Protein AF-A0A0L7QZR6-F1 (afdb_monomer_lite)

Sequence (301 aa):
MLQTALHWAAKHGDEDIVKLIAGTYKEYIKSVNETTGYTPLHIAMQFDHENIFNLLVQVYGANQEIRDYSGKKARQYLVSQEAAVSQDTFRKIKARKKHAEKEPGFLRIGSLNVRVKRTTEAFSQFLGVATSSASSNHEKIHKNWGSADNVQFYNIGKLGCSDPVKISTTFNVYIELCEAKKYWEVNYKYNESLDLLYLEVKRRKSSQLELFVPWPALSNISLDKIEKIQEALNVEKVSFVFKAEDSTSIIYRVSKGLVKPMTFSMLTHYLLLSDLVNIASMRHMLFHYCQLQINVVNILN

Organism: NCBI:txid597456

Structure (mmCIF, N/CA/C/O backbone):
data_AF-A0A0L7QZR6-F1
#
_entry.id   AF-A0A0L7QZR6-F1
#
loop_
_atom_site.group_PDB
_atom_site.id
_atom_site.type_symbol
_atom_site.label_atom_id
_atom_site.label_alt_id
_atom_site.label_comp_id
_atom_site.label_asym_id
_atom_site.label_entity_id
_atom_site.label_seq_id
_atom_site.pdbx_PDB_ins_code
_atom_site.Cartn_x
_atom_site.Cartn_y
_atom_site.Cartn_z
_atom_site.occupancy
_atom_site.B_iso_or_equiv
_atom_site.auth_seq_id
_atom_site.auth_comp_id
_atom_site.auth_asym_id
_atom_site.auth_atom_id
_atom_site.pdbx_PDB_model_num
ATOM 1 N N . MET A 1 1 ? 12.658 13.770 -11.566 1.00 46.66 1 MET A N 1
ATOM 2 C CA . MET A 1 1 ? 13.337 12.632 -12.221 1.00 46.66 1 MET A CA 1
ATOM 3 C C . MET A 1 1 ? 12.517 12.233 -13.436 1.00 46.66 1 MET A C 1
ATOM 5 O O . MET A 1 1 ? 11.516 11.549 -13.267 1.00 46.66 1 MET A O 1
ATOM 9 N N . LEU A 1 2 ? 12.876 12.685 -14.637 1.00 53.97 2 LEU A N 1
ATOM 10 C CA . LEU A 1 2 ? 12.203 12.246 -15.864 1.00 53.97 2 LEU A CA 1
ATOM 11 C C . LEU A 1 2 ? 12.755 10.874 -16.288 1.00 53.97 2 LEU A C 1
ATOM 13 O O . LEU A 1 2 ? 13.607 10.768 -17.163 1.00 53.97 2 LEU A O 1
ATOM 17 N N . GLN A 1 3 ? 12.305 9.807 -15.620 1.00 66.88 3 GLN A N 1
ATOM 18 C CA . GLN A 1 3 ? 12.485 8.441 -16.119 1.00 66.88 3 GLN A CA 1
ATOM 19 C C . GLN A 1 3 ? 11.331 8.115 -17.060 1.00 66.88 3 GLN A C 1
ATOM 21 O O . GLN A 1 3 ? 10.170 8.120 -16.656 1.00 66.88 3 GLN A O 1
ATOM 26 N N . THR A 1 4 ? 11.647 7.847 -18.324 1.00 82.50 4 THR A N 1
ATOM 27 C CA . THR A 1 4 ? 10.638 7.460 -19.315 1.00 82.50 4 THR A CA 1
ATOM 28 C C . THR A 1 4 ? 10.192 6.015 -19.087 1.00 82.50 4 THR A C 1
ATOM 30 O O . THR A 1 4 ? 10.932 5.214 -18.512 1.00 82.50 4 THR A O 1
ATOM 33 N N . ALA A 1 5 ? 8.995 5.655 -19.558 1.00 87.06 5 ALA A N 1
ATOM 34 C CA . ALA A 1 5 ? 8.452 4.299 -19.417 1.00 87.06 5 ALA A CA 1
ATOM 35 C C . ALA A 1 5 ? 9.408 3.213 -19.959 1.00 87.06 5 ALA A C 1
ATOM 37 O O . ALA A 1 5 ? 9.522 2.135 -19.379 1.00 87.06 5 ALA A O 1
ATOM 38 N N . LEU A 1 6 ? 10.183 3.534 -21.004 1.00 89.62 6 LEU A N 1
ATOM 39 C CA . LEU A 1 6 ? 11.185 2.632 -21.575 1.00 89.62 6 LEU A CA 1
ATOM 40 C C . LEU A 1 6 ? 12.344 2.319 -20.609 1.00 89.62 6 LEU A C 1
ATOM 42 O O . LEU A 1 6 ? 12.880 1.215 -20.648 1.00 89.62 6 LEU A O 1
ATOM 46 N N . HIS A 1 7 ? 12.716 3.244 -19.714 1.00 90.06 7 HIS A N 1
ATOM 47 C CA . HIS A 1 7 ? 13.729 2.972 -18.684 1.00 90.06 7 HIS A CA 1
ATOM 48 C C . HIS A 1 7 ? 13.230 1.948 -17.662 1.00 90.06 7 HIS A C 1
ATOM 50 O O . HIS A 1 7 ? 13.994 1.082 -17.246 1.00 90.06 7 HIS A O 1
ATOM 56 N N . TRP A 1 8 ? 11.955 2.023 -17.272 1.00 90.12 8 TRP A N 1
ATOM 57 C CA . TRP A 1 8 ? 11.352 1.053 -16.357 1.00 90.12 8 TRP A CA 1
ATOM 58 C C . TRP A 1 8 ? 11.232 -0.325 -17.000 1.00 90.12 8 TRP A C 1
ATOM 60 O O . TRP A 1 8 ? 11.653 -1.309 -16.400 1.00 90.12 8 TRP A O 1
ATOM 70 N N . ALA A 1 9 ? 10.763 -0.393 -18.246 1.00 91.50 9 ALA A N 1
ATOM 71 C CA . ALA A 1 9 ? 10.701 -1.651 -18.985 1.00 91.50 9 ALA A CA 1
ATOM 72 C C . ALA A 1 9 ? 12.096 -2.297 -19.122 1.00 91.50 9 ALA A C 1
ATOM 74 O O . ALA A 1 9 ? 12.270 -3.477 -18.822 1.00 91.50 9 ALA A O 1
ATOM 75 N N . ALA A 1 10 ? 13.121 -1.499 -19.451 1.00 91.50 10 ALA A N 1
ATOM 76 C CA . ALA A 1 10 ? 14.506 -1.965 -19.531 1.00 91.50 10 ALA A CA 1
ATOM 77 C C . ALA A 1 10 ? 15.098 -2.390 -18.177 1.00 91.50 10 ALA A C 1
ATOM 79 O O . ALA A 1 10 ? 15.970 -3.250 -18.151 1.00 91.50 10 ALA A O 1
ATOM 80 N N . LYS A 1 11 ? 14.637 -1.811 -17.062 1.00 91.25 11 LYS A N 1
ATOM 81 C CA . LYS A 1 11 ? 15.041 -2.195 -15.699 1.00 91.25 11 LYS A CA 1
ATOM 82 C C . LYS A 1 11 ? 14.478 -3.549 -15.279 1.00 91.25 11 LYS A C 1
ATOM 84 O O . LYS A 1 11 ? 15.129 -4.252 -14.519 1.00 91.25 11 LYS A O 1
ATOM 89 N N . HIS A 1 12 ? 13.263 -3.865 -15.717 1.00 90.69 12 HIS A N 1
ATOM 90 C CA . HIS A 1 12 ? 12.577 -5.110 -15.373 1.00 90.69 12 HIS A CA 1
ATOM 91 C C . HIS A 1 12 ? 12.814 -6.236 -16.387 1.00 90.69 12 HIS A C 1
ATOM 93 O O . HIS A 1 12 ? 12.401 -7.364 -16.137 1.00 90.69 12 HIS A O 1
ATOM 99 N N . GLY A 1 13 ? 13.465 -5.943 -17.518 1.00 90.56 13 GLY A N 1
ATOM 100 C CA . GLY A 1 13 ? 13.773 -6.942 -18.539 1.00 90.56 13 GLY A CA 1
ATOM 101 C C . GLY A 1 13 ? 12.554 -7.392 -19.350 1.00 90.56 13 GLY A C 1
ATOM 102 O O . GLY A 1 13 ? 12.617 -8.435 -19.997 1.00 90.56 13 GLY A O 1
ATOM 103 N N . ASP A 1 14 ? 11.456 -6.630 -19.313 1.00 92.38 14 ASP A N 1
ATOM 104 C CA . ASP A 1 14 ? 10.197 -6.981 -19.974 1.00 92.38 14 ASP A CA 1
ATOM 105 C C . ASP A 1 14 ? 10.264 -6.665 -21.474 1.00 92.38 14 ASP A C 1
ATOM 107 O O . ASP A 1 14 ? 10.149 -5.516 -21.913 1.00 92.38 14 ASP A O 1
ATOM 111 N N . GLU A 1 15 ? 10.494 -7.707 -22.266 1.00 92.69 15 GLU A N 1
ATOM 112 C CA . GLU A 1 15 ? 10.702 -7.603 -23.705 1.00 92.69 15 GLU A CA 1
ATOM 113 C C . GLU A 1 15 ? 9.451 -7.136 -24.455 1.00 92.69 15 GLU A C 1
ATOM 115 O O . GLU A 1 15 ? 9.565 -6.376 -25.421 1.00 92.69 15 GLU A O 1
ATOM 120 N N . ASP A 1 16 ? 8.263 -7.539 -24.009 1.00 92.31 16 ASP A N 1
ATOM 121 C CA . ASP A 1 16 ? 7.006 -7.240 -24.695 1.00 92.31 16 ASP A CA 1
ATOM 122 C C . ASP A 1 16 ? 6.646 -5.762 -24.543 1.00 92.31 16 ASP A C 1
ATOM 124 O O . ASP A 1 16 ? 6.301 -5.089 -25.522 1.00 92.31 16 ASP A O 1
ATOM 128 N N . ILE A 1 17 ? 6.836 -5.213 -23.340 1.00 91.56 17 ILE A N 1
ATOM 129 C CA . ILE A 1 17 ? 6.653 -3.781 -23.086 1.00 91.56 17 ILE A CA 1
ATOM 130 C C . ILE A 1 17 ? 7.709 -2.959 -23.836 1.00 91.56 17 ILE A C 1
ATOM 132 O O . ILE A 1 17 ? 7.385 -1.919 -24.418 1.00 91.56 17 ILE A O 1
ATOM 136 N N . VAL A 1 18 ? 8.966 -3.418 -23.879 1.00 92.12 18 VAL A N 1
ATOM 137 C CA . VAL A 1 18 ? 10.018 -2.743 -24.658 1.00 92.12 18 VAL A CA 1
ATOM 138 C C . VAL A 1 18 ? 9.663 -2.719 -26.144 1.00 92.12 18 VAL A C 1
ATOM 140 O O . VAL A 1 18 ? 9.780 -1.661 -26.765 1.00 92.12 18 VAL A O 1
ATOM 143 N N . LYS A 1 19 ? 9.187 -3.835 -26.712 1.00 92.25 19 LYS A N 1
ATOM 144 C CA . LYS A 1 19 ? 8.765 -3.899 -28.120 1.00 92.25 19 LYS A CA 1
ATOM 145 C C . LYS A 1 19 ? 7.617 -2.948 -28.417 1.00 92.25 19 LYS A C 1
ATOM 147 O O . LYS A 1 19 ? 7.654 -2.244 -29.429 1.00 92.25 19 LYS A O 1
ATOM 152 N N . LEU A 1 20 ? 6.623 -2.914 -27.530 1.00 91.56 20 LEU A N 1
ATOM 153 C CA . LEU A 1 20 ? 5.468 -2.036 -27.658 1.00 91.56 20 LEU A CA 1
ATOM 154 C C . LEU A 1 20 ? 5.911 -0.568 -27.677 1.00 91.56 20 LEU A C 1
ATOM 156 O O . LEU A 1 20 ? 5.645 0.137 -28.645 1.00 91.56 20 LEU A O 1
ATOM 160 N N . ILE A 1 21 ? 6.659 -0.131 -26.660 1.00 89.50 21 ILE A N 1
ATOM 161 C CA . ILE A 1 21 ? 7.058 1.274 -26.495 1.00 89.50 21 ILE A CA 1
ATOM 162 C C . ILE A 1 21 ? 8.063 1.710 -27.567 1.00 89.50 21 ILE A C 1
ATOM 164 O O . ILE A 1 21 ? 7.919 2.789 -28.143 1.00 89.50 21 ILE A O 1
ATOM 168 N N . ALA A 1 22 ? 9.083 0.897 -27.855 1.00 86.88 22 ALA A N 1
ATOM 169 C CA . ALA A 1 22 ? 10.091 1.228 -28.863 1.00 86.88 22 ALA A CA 1
ATOM 170 C C . ALA A 1 22 ? 9.522 1.172 -30.293 1.00 86.88 22 ALA A C 1
ATOM 172 O O . ALA A 1 22 ? 9.999 1.889 -31.177 1.00 86.88 22 ALA A O 1
ATOM 173 N N . GLY A 1 23 ? 8.485 0.355 -30.515 1.00 84.00 23 GLY A N 1
ATOM 174 C CA . GLY A 1 23 ? 7.742 0.280 -31.770 1.00 84.00 23 GLY A CA 1
ATOM 175 C C . GLY A 1 23 ? 6.840 1.489 -32.011 1.00 84.00 23 GLY A C 1
ATOM 176 O O . GLY A 1 23 ? 6.841 2.029 -33.118 1.00 84.00 23 GLY A O 1
ATOM 177 N N . THR A 1 24 ? 6.106 1.939 -30.990 1.00 86.31 24 THR A N 1
ATOM 178 C CA . THR A 1 24 ? 5.172 3.069 -31.115 1.00 86.31 24 THR A CA 1
ATOM 179 C C . THR A 1 24 ? 5.866 4.423 -31.020 1.00 86.31 24 THR A C 1
ATOM 181 O O . THR A 1 24 ? 5.490 5.351 -31.733 1.00 86.31 24 THR A O 1
ATOM 184 N N . TYR A 1 25 ? 6.900 4.550 -30.184 1.00 82.94 25 TYR A N 1
ATOM 185 C CA . TYR A 1 25 ? 7.542 5.830 -29.905 1.00 82.94 25 TYR A CA 1
ATOM 186 C C . TYR A 1 25 ? 9.075 5.750 -29.965 1.00 82.94 25 TYR A C 1
ATOM 188 O O . TYR A 1 25 ? 9.782 5.669 -28.956 1.00 82.94 25 TYR A O 1
ATOM 196 N N . LYS A 1 26 ? 9.614 5.856 -31.183 1.00 79.75 26 LYS A N 1
ATOM 197 C CA . LYS A 1 26 ? 11.060 5.753 -31.454 1.00 79.75 26 LYS A CA 1
ATOM 198 C C . LYS A 1 26 ? 11.916 6.827 -30.767 1.00 79.75 26 LYS A C 1
ATOM 200 O O . LYS A 1 26 ? 13.104 6.616 -30.537 1.00 79.75 26 LYS A O 1
ATOM 205 N N . GLU A 1 27 ? 11.339 7.971 -30.415 1.00 79.12 27 GLU A N 1
ATOM 206 C CA . GLU A 1 27 ? 12.064 9.058 -29.742 1.00 79.12 27 GLU A CA 1
ATOM 207 C C . GLU A 1 27 ? 12.556 8.659 -28.343 1.00 79.12 27 GLU A C 1
ATOM 209 O O . GLU A 1 27 ? 13.649 9.054 -27.930 1.00 79.12 27 GLU A O 1
ATOM 214 N N . TYR A 1 28 ? 11.827 7.782 -27.645 1.00 81.38 28 TYR A N 1
ATOM 215 C CA . TYR A 1 28 ? 12.193 7.347 -26.295 1.00 81.38 28 TYR A CA 1
ATOM 216 C C . TYR A 1 28 ? 13.437 6.459 -26.260 1.00 81.38 28 TYR A C 1
ATOM 218 O O . TYR A 1 28 ? 14.082 6.367 -25.217 1.00 81.38 28 TYR A O 1
ATOM 226 N N . ILE A 1 29 ? 13.840 5.866 -27.386 1.00 80.94 29 ILE A N 1
ATOM 227 C CA . ILE A 1 29 ? 15.066 5.058 -27.483 1.00 80.94 29 ILE A CA 1
ATOM 228 C C . ILE A 1 29 ? 16.307 5.907 -27.167 1.00 80.94 29 ILE A C 1
ATOM 230 O O . ILE A 1 29 ? 17.264 5.422 -26.563 1.00 80.94 29 ILE A O 1
ATOM 234 N N . LYS A 1 30 ? 16.280 7.191 -27.547 1.00 79.62 30 LYS A N 1
ATOM 235 C CA . LYS A 1 30 ? 17.360 8.156 -27.297 1.00 79.62 30 LYS A CA 1
ATOM 236 C C . LYS A 1 30 ? 17.186 8.915 -25.982 1.00 79.62 30 LYS A C 1
ATOM 238 O O . LYS A 1 30 ? 17.996 9.790 -25.693 1.00 79.62 30 LYS A O 1
ATOM 243 N N . SER A 1 31 ? 16.135 8.623 -25.212 1.00 82.94 31 SER A N 1
ATOM 244 C CA . SER A 1 31 ? 15.876 9.342 -23.967 1.00 82.94 31 SER A CA 1
ATOM 245 C C . SER A 1 31 ? 17.000 9.106 -22.961 1.00 82.94 31 SER A C 1
ATOM 247 O O . SER A 1 31 ? 17.536 8.003 -22.848 1.00 82.94 31 SER A O 1
ATOM 249 N N . VAL A 1 32 ? 17.367 10.170 -22.254 1.00 83.12 32 VAL A N 1
ATOM 250 C CA . VAL A 1 32 ? 18.428 10.169 -21.250 1.00 83.12 32 VAL A CA 1
ATOM 251 C C . VAL A 1 32 ? 17.825 10.629 -19.934 1.00 83.12 32 VAL A C 1
ATOM 253 O O . VAL A 1 32 ? 17.074 11.602 -19.897 1.00 83.12 32 VAL A O 1
ATOM 256 N N . ASN A 1 33 ? 18.159 9.945 -18.846 1.00 82.69 33 ASN A N 1
ATOM 257 C CA . ASN A 1 33 ? 17.804 10.397 -17.513 1.00 82.69 33 ASN A CA 1
ATOM 258 C C . ASN A 1 33 ? 18.633 11.635 -17.141 1.00 82.69 33 ASN A C 1
ATOM 260 O O . ASN A 1 33 ? 19.858 11.565 -17.062 1.00 82.69 33 ASN A O 1
ATOM 264 N N . GLU A 1 34 ? 17.960 12.743 -16.837 1.00 78.31 34 GLU A N 1
ATOM 265 C CA . GLU A 1 34 ? 18.587 14.018 -16.468 1.00 78.31 34 GLU A CA 1
ATOM 266 C C . GLU A 1 34 ? 19.521 13.916 -15.258 1.00 78.31 34 GLU A C 1
ATOM 268 O O . GLU A 1 34 ? 20.474 14.682 -15.160 1.00 78.31 34 GLU A O 1
ATOM 273 N N . THR A 1 35 ? 19.267 12.980 -14.338 1.00 81.00 35 THR A N 1
ATOM 274 C CA . THR A 1 35 ? 20.013 12.862 -13.076 1.00 81.00 35 THR A CA 1
ATOM 275 C C . THR A 1 35 ? 21.308 12.058 -13.217 1.00 81.00 35 THR A C 1
ATOM 277 O O . THR A 1 35 ? 22.276 12.339 -12.517 1.00 81.00 35 THR A O 1
ATOM 280 N N . THR A 1 36 ? 21.353 11.060 -14.104 1.00 81.19 36 THR A N 1
ATOM 281 C CA . THR A 1 36 ? 22.497 10.129 -14.212 1.00 81.19 36 THR A CA 1
ATOM 282 C C . THR A 1 36 ? 23.120 10.058 -15.603 1.00 81.19 36 THR A C 1
ATOM 284 O O . THR A 1 36 ? 24.189 9.472 -15.768 1.00 81.19 36 THR A O 1
ATOM 287 N N . GLY A 1 37 ? 22.471 10.621 -16.621 1.00 86.94 37 GLY A N 1
ATOM 288 C CA . GLY A 1 37 ? 22.895 10.468 -18.009 1.00 86.94 37 GLY A CA 1
ATOM 289 C C . GLY A 1 37 ? 22.618 9.070 -18.571 1.00 86.94 37 GLY A C 1
ATOM 290 O O . GLY A 1 37 ? 23.162 8.708 -19.610 1.00 86.94 37 GLY A O 1
ATOM 291 N N . TYR A 1 38 ? 21.814 8.246 -17.890 1.00 90.06 38 TYR A N 1
ATOM 292 C CA . TYR A 1 38 ? 21.549 6.877 -18.333 1.00 90.06 38 TYR A CA 1
ATOM 293 C C . TYR A 1 38 ? 20.541 6.852 -19.470 1.00 90.06 38 TYR A C 1
ATOM 295 O O . TYR A 1 38 ? 19.502 7.496 -19.393 1.00 90.06 38 TYR A O 1
ATOM 303 N N . THR A 1 39 ? 20.854 6.064 -20.493 1.00 90.88 39 THR A N 1
ATOM 304 C CA . THR A 1 39 ? 19.904 5.658 -21.535 1.00 90.88 39 THR A CA 1
ATOM 305 C C . THR A 1 39 ? 19.246 4.328 -21.155 1.00 90.88 39 THR A C 1
ATOM 307 O O . THR A 1 39 ? 19.778 3.610 -20.299 1.00 90.88 39 THR A O 1
ATOM 310 N N . PRO A 1 40 ? 18.161 3.912 -21.835 1.00 91.19 40 PRO A N 1
ATOM 311 C CA . PRO A 1 40 ? 17.572 2.588 -21.639 1.00 91.19 40 PRO A CA 1
ATOM 312 C C . PRO A 1 40 ? 18.586 1.441 -21.789 1.00 91.19 40 PRO A C 1
ATOM 314 O O . PRO A 1 40 ? 18.510 0.458 -21.059 1.00 91.19 40 PRO A O 1
ATOM 317 N N . LEU A 1 41 ? 19.598 1.599 -22.656 1.00 93.44 41 LEU A N 1
ATOM 318 C CA . LEU A 1 41 ? 20.695 0.633 -22.803 1.00 93.44 41 LEU A CA 1
ATOM 319 C C . LEU A 1 41 ? 21.561 0.516 -21.540 1.00 93.44 41 LEU A C 1
ATOM 321 O O . LEU A 1 41 ? 21.982 -0.584 -21.192 1.00 93.44 41 LEU A O 1
ATOM 325 N N . HIS A 1 42 ? 21.839 1.633 -20.858 1.00 91.44 42 HIS A N 1
ATOM 326 C CA . HIS A 1 42 ? 22.611 1.622 -19.611 1.00 91.44 42 HIS A CA 1
ATOM 327 C C . HIS A 1 42 ? 21.850 0.895 -18.506 1.00 91.44 42 HIS A C 1
ATOM 329 O O . HIS A 1 42 ? 22.443 0.100 -17.784 1.00 91.44 42 HIS A O 1
ATOM 335 N N . ILE A 1 43 ? 20.540 1.135 -18.412 1.00 91.25 43 ILE A N 1
ATOM 336 C CA . ILE A 1 43 ? 19.680 0.447 -17.451 1.00 91.25 43 ILE A CA 1
ATOM 337 C C . ILE A 1 43 ? 19.640 -1.053 -17.748 1.00 91.25 43 ILE A C 1
ATOM 339 O O . ILE A 1 43 ? 19.925 -1.839 -16.853 1.00 91.25 43 ILE A O 1
ATOM 343 N N . ALA A 1 44 ? 19.388 -1.457 -18.996 1.00 91.88 44 ALA A N 1
ATOM 344 C CA . ALA A 1 44 ? 19.366 -2.872 -19.368 1.00 91.88 44 ALA A CA 1
ATOM 345 C C . ALA A 1 44 ? 20.663 -3.596 -18.961 1.00 91.88 44 ALA A C 1
ATOM 347 O O . ALA A 1 44 ? 20.618 -4.660 -18.360 1.00 91.88 44 ALA A O 1
ATOM 348 N N . MET A 1 45 ? 21.827 -2.986 -19.205 1.00 91.38 45 MET A N 1
ATOM 349 C CA . MET A 1 45 ? 23.123 -3.563 -18.820 1.00 91.38 45 MET A CA 1
ATOM 350 C C . MET A 1 45 ? 23.406 -3.516 -17.316 1.00 91.38 45 MET A C 1
ATOM 352 O O . MET A 1 45 ? 24.129 -4.367 -16.809 1.00 91.38 45 MET A O 1
ATOM 356 N N . GLN A 1 46 ? 22.860 -2.540 -16.588 1.00 88.56 46 GLN A N 1
ATOM 357 C CA . GLN A 1 46 ? 22.983 -2.471 -15.129 1.00 88.56 46 GLN A CA 1
ATOM 358 C C . GLN A 1 46 ? 22.231 -3.616 -14.431 1.00 88.56 46 GLN A C 1
ATOM 360 O O . GLN A 1 46 ? 22.652 -4.054 -13.361 1.00 88.56 46 GLN A O 1
ATOM 365 N N . PHE A 1 47 ? 21.136 -4.082 -15.033 1.00 88.38 47 PHE A N 1
ATOM 366 C CA . PHE A 1 47 ? 20.285 -5.157 -14.518 1.00 88.38 47 PHE A CA 1
ATOM 367 C C . PHE A 1 47 ? 20.498 -6.504 -15.236 1.00 88.38 47 PHE A C 1
ATOM 369 O O . PHE A 1 47 ? 19.698 -7.413 -15.054 1.00 88.38 47 PHE A O 1
ATOM 376 N N . ASP A 1 48 ? 21.583 -6.651 -16.006 1.00 89.81 48 ASP A N 1
ATOM 377 C CA . ASP A 1 48 ? 21.939 -7.892 -16.719 1.00 89.81 48 ASP A CA 1
ATOM 378 C C . ASP A 1 48 ? 20.866 -8.382 -17.718 1.00 89.81 48 ASP A C 1
ATOM 380 O O . ASP A 1 48 ? 20.591 -9.567 -17.896 1.00 89.81 48 ASP A O 1
ATOM 384 N N . HIS A 1 49 ? 20.220 -7.440 -18.402 1.00 92.50 49 HIS A N 1
ATOM 385 C CA . HIS A 1 49 ? 19.211 -7.702 -19.427 1.00 92.50 49 HIS A CA 1
ATOM 386 C C . HIS A 1 49 ? 19.810 -7.550 -20.831 1.00 92.50 49 HIS A C 1
ATOM 388 O O . HIS A 1 49 ? 19.508 -6.616 -21.583 1.00 92.50 49 HIS A O 1
ATOM 394 N N . GLU A 1 50 ? 20.703 -8.479 -21.190 1.00 90.62 50 GLU A N 1
ATOM 395 C CA . GLU A 1 50 ? 21.385 -8.486 -22.492 1.00 90.62 50 GLU A CA 1
ATOM 396 C C . GLU A 1 50 ? 20.430 -8.683 -23.675 1.00 90.62 50 GLU A C 1
ATOM 398 O O . GLU A 1 50 ? 20.616 -8.087 -24.740 1.00 90.62 50 GLU A O 1
ATOM 403 N N . ASN A 1 51 ? 19.347 -9.431 -23.468 1.00 91.94 51 ASN A N 1
ATOM 404 C CA . ASN A 1 51 ? 18.251 -9.571 -24.425 1.00 91.94 51 ASN A CA 1
ATOM 405 C C . ASN A 1 51 ? 17.650 -8.208 -24.817 1.00 91.94 51 ASN A C 1
ATOM 407 O O . ASN A 1 51 ? 17.535 -7.908 -26.006 1.00 91.94 51 ASN A O 1
ATOM 411 N N . ILE A 1 52 ? 17.352 -7.345 -23.841 1.00 93.81 52 ILE A N 1
ATOM 412 C CA . ILE A 1 52 ? 16.791 -6.008 -24.081 1.00 93.81 52 ILE A CA 1
ATOM 413 C C . ILE A 1 52 ? 17.802 -5.089 -24.766 1.00 93.81 52 ILE A C 1
ATOM 415 O O . ILE A 1 52 ? 17.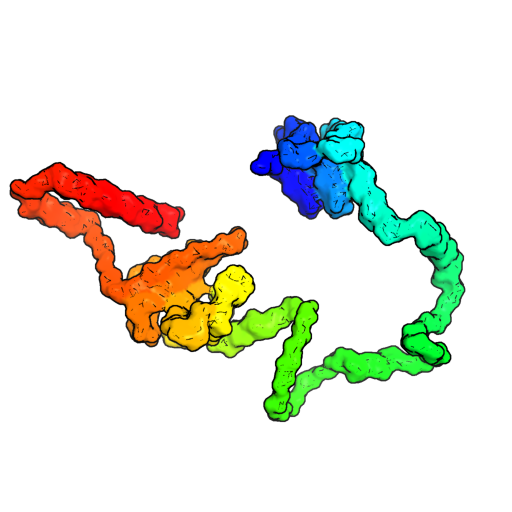445 -4.333 -25.672 1.00 93.81 52 ILE A O 1
ATOM 419 N N . PHE A 1 53 ? 19.075 -5.165 -24.376 1.00 93.19 53 PHE A N 1
ATOM 420 C CA . PHE A 1 53 ? 20.139 -4.413 -25.038 1.00 93.19 53 PHE A CA 1
ATOM 421 C C . PHE A 1 53 ? 20.243 -4.783 -26.522 1.00 93.19 53 PHE A C 1
ATOM 423 O O . PHE A 1 53 ? 20.249 -3.901 -27.383 1.00 93.19 53 PHE A O 1
ATOM 430 N N . ASN A 1 54 ? 20.281 -6.082 -26.826 1.00 92.69 54 ASN A N 1
ATOM 431 C CA . ASN A 1 54 ? 20.360 -6.573 -28.198 1.00 92.69 54 ASN A CA 1
ATOM 432 C C . ASN A 1 54 ? 19.117 -6.187 -28.999 1.00 92.69 54 ASN A C 1
ATOM 434 O O . ASN A 1 54 ? 19.258 -5.709 -30.121 1.00 92.69 54 ASN A O 1
ATOM 438 N N . LEU A 1 55 ? 17.923 -6.297 -28.412 1.00 93.06 55 LEU A N 1
ATOM 439 C CA . LEU A 1 55 ? 16.678 -5.860 -29.038 1.00 93.06 55 LEU A CA 1
ATOM 440 C C . LEU A 1 55 ? 16.729 -4.370 -29.416 1.00 93.06 55 LEU A C 1
ATOM 442 O O . LEU A 1 55 ? 16.481 -4.004 -30.565 1.00 93.06 55 LEU A O 1
ATOM 446 N N . LEU A 1 56 ? 17.095 -3.500 -28.472 1.00 91.31 56 LEU A N 1
ATOM 447 C CA . LEU A 1 56 ? 17.151 -2.056 -28.698 1.00 91.31 56 LEU A CA 1
ATOM 448 C C . LEU A 1 56 ? 18.204 -1.664 -29.746 1.00 91.31 56 LEU A C 1
ATOM 450 O O . LEU A 1 56 ? 17.942 -0.787 -30.567 1.00 91.31 56 LEU A O 1
ATOM 454 N N . VAL A 1 57 ? 19.374 -2.308 -29.758 1.00 92.81 57 VAL A N 1
ATOM 455 C CA . VAL A 1 57 ? 20.444 -2.010 -30.727 1.00 92.81 57 VAL A CA 1
ATOM 456 C C . VAL A 1 57 ? 20.136 -2.591 -32.108 1.00 92.81 57 VAL A C 1
ATOM 458 O O . VAL A 1 57 ? 20.217 -1.870 -33.100 1.00 92.81 57 VAL A O 1
ATOM 461 N N . GLN A 1 58 ? 19.783 -3.875 -32.189 1.00 91.69 58 GLN A N 1
ATOM 462 C CA . GLN A 1 58 ? 19.652 -4.596 -33.460 1.00 91.69 58 GLN A CA 1
ATOM 463 C C . GLN A 1 58 ? 18.334 -4.299 -34.178 1.00 91.69 58 GLN A C 1
ATOM 465 O O . GLN A 1 58 ? 18.334 -4.141 -35.395 1.00 91.69 58 GLN A O 1
ATOM 470 N N . VAL A 1 59 ? 17.218 -4.215 -33.446 1.00 90.75 59 VAL A N 1
ATOM 471 C CA . VAL A 1 59 ? 15.884 -4.022 -34.044 1.00 90.75 59 VAL A CA 1
ATOM 472 C C . VAL A 1 59 ? 15.537 -2.542 -34.147 1.00 90.75 59 VAL A C 1
ATOM 474 O O . VAL A 1 59 ? 15.024 -2.089 -35.169 1.00 90.75 59 VAL A O 1
ATOM 477 N N . TYR A 1 60 ? 15.836 -1.774 -33.100 1.00 88.31 60 TYR A N 1
ATOM 478 C CA . TYR A 1 60 ? 15.407 -0.379 -32.994 1.00 88.31 60 TYR A CA 1
ATOM 479 C C . TYR A 1 60 ? 16.517 0.650 -33.266 1.00 88.31 60 TYR A C 1
ATOM 481 O O . TYR A 1 60 ? 16.243 1.851 -33.285 1.00 88.31 60 TYR A O 1
ATOM 489 N N . GLY A 1 61 ? 17.754 0.210 -33.521 1.00 86.50 61 GLY A N 1
ATOM 490 C CA . GLY A 1 61 ? 18.863 1.086 -33.913 1.00 86.50 61 GLY A CA 1
ATOM 491 C C . GLY A 1 61 ? 19.358 2.017 -32.801 1.00 86.50 61 GLY A C 1
ATOM 492 O O . GLY A 1 61 ? 19.819 3.126 -33.080 1.00 86.50 61 GLY A O 1
ATOM 493 N N . ALA A 1 62 ? 19.237 1.610 -31.535 1.00 89.25 62 ALA A N 1
ATOM 494 C CA . ALA A 1 62 ? 19.727 2.387 -30.402 1.00 89.25 62 ALA A CA 1
ATOM 495 C C . ALA A 1 62 ? 21.256 2.570 -30.464 1.00 89.25 62 ALA A C 1
ATOM 497 O O . ALA A 1 62 ? 22.005 1.622 -30.703 1.00 89.25 62 ALA A O 1
ATOM 498 N N . ASN A 1 63 ? 21.738 3.790 -30.206 1.00 88.44 63 ASN A N 1
ATOM 499 C CA . ASN A 1 63 ? 23.170 4.079 -30.248 1.00 88.44 63 ASN A CA 1
ATOM 500 C C . ASN A 1 63 ? 23.869 3.592 -28.966 1.00 88.44 63 ASN A C 1
ATOM 502 O O . ASN A 1 63 ? 23.739 4.196 -27.901 1.00 88.44 63 ASN A O 1
ATOM 506 N N . GLN A 1 64 ? 24.649 2.520 -29.092 1.00 89.81 64 GLN A N 1
ATOM 507 C CA . GLN A 1 64 ? 25.422 1.924 -27.997 1.00 89.81 64 GLN A CA 1
ATOM 508 C C . GLN A 1 64 ? 26.677 2.717 -27.590 1.00 89.81 64 GLN A C 1
ATOM 510 O O . GLN A 1 64 ? 27.294 2.409 -26.570 1.00 89.81 64 GLN A O 1
ATOM 515 N N . GLU A 1 65 ? 27.073 3.724 -28.372 1.00 88.50 65 GLU A N 1
ATOM 516 C CA . GLU A 1 65 ? 28.283 4.518 -28.128 1.00 88.50 65 GLU A CA 1
ATOM 517 C C . GLU A 1 65 ? 28.047 5.697 -27.171 1.00 88.50 65 GLU A C 1
ATOM 519 O O . GLU A 1 65 ? 29.003 6.370 -26.776 1.00 88.50 65 GLU A O 1
ATOM 524 N N . ILE A 1 66 ? 26.787 5.940 -26.783 1.00 87.94 66 ILE A N 1
ATOM 525 C CA . ILE A 1 66 ? 26.414 6.993 -25.834 1.00 87.94 66 ILE A CA 1
ATOM 526 C C . ILE A 1 66 ? 27.020 6.679 -24.466 1.00 87.94 66 ILE A C 1
ATOM 528 O O . ILE A 1 66 ? 26.981 5.540 -23.996 1.00 87.94 66 ILE A O 1
ATOM 532 N N . ARG A 1 67 ? 27.570 7.716 -23.834 1.00 89.75 67 ARG A N 1
ATOM 533 C CA . ARG A 1 67 ? 28.161 7.651 -22.500 1.00 89.75 67 ARG A CA 1
ATOM 534 C C . ARG A 1 67 ? 27.259 8.333 -21.486 1.00 89.75 67 ARG A C 1
ATOM 536 O O . ARG A 1 67 ? 26.623 9.337 -21.801 1.00 89.75 67 ARG A O 1
ATOM 543 N N . ASP A 1 68 ? 27.252 7.793 -20.278 1.00 89.12 68 ASP A N 1
ATOM 544 C CA . ASP A 1 68 ? 26.649 8.439 -19.118 1.00 89.12 68 ASP A CA 1
ATOM 545 C C . ASP A 1 68 ? 27.499 9.617 -18.598 1.00 89.12 68 ASP A C 1
ATOM 547 O O . ASP A 1 68 ? 28.581 9.917 -19.113 1.00 89.12 68 ASP A O 1
ATOM 551 N N . TYR A 1 69 ? 27.044 10.270 -17.524 1.00 88.94 69 TYR A N 1
ATOM 552 C CA . TYR A 1 69 ? 27.804 11.351 -16.880 1.00 88.94 69 TYR A CA 1
ATOM 553 C C . TYR A 1 69 ? 29.097 10.880 -16.200 1.00 88.94 69 TYR A C 1
ATOM 555 O O . TYR A 1 69 ? 29.971 11.691 -15.911 1.00 88.94 69 TYR A O 1
ATOM 563 N N . SER A 1 70 ? 29.245 9.575 -15.965 1.00 85.19 70 SER A N 1
ATOM 564 C CA . SER A 1 70 ? 30.492 8.971 -15.483 1.00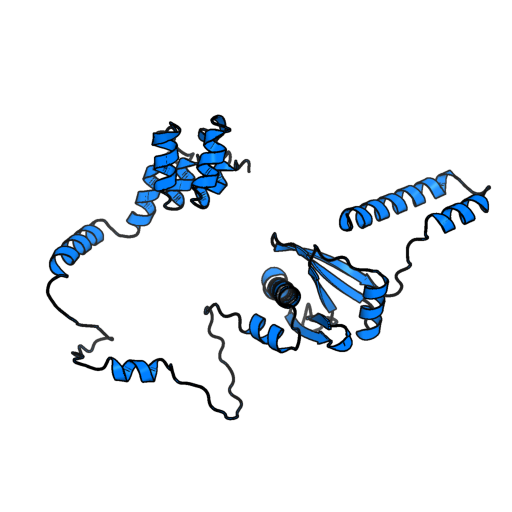 85.19 70 SER A CA 1
ATOM 565 C C . SER A 1 70 ? 31.460 8.631 -16.627 1.00 85.19 70 SER A C 1
ATOM 567 O O . SER A 1 70 ? 32.520 8.055 -16.385 1.00 85.19 70 SER A O 1
ATOM 569 N N . GLY A 1 71 ? 31.104 8.944 -17.878 1.00 87.50 71 GLY A N 1
ATOM 570 C CA . GLY A 1 71 ? 31.889 8.642 -19.070 1.00 87.50 71 GLY A CA 1
ATOM 571 C C . GLY A 1 71 ? 31.890 7.165 -19.477 1.00 87.50 71 GLY A C 1
ATOM 572 O O . GLY A 1 71 ? 32.667 6.786 -20.360 1.00 87.50 71 GLY A O 1
ATOM 573 N N . LYS A 1 72 ? 31.047 6.322 -18.874 1.00 87.69 72 LYS A N 1
ATOM 574 C CA . LYS A 1 72 ? 30.950 4.886 -19.161 1.00 87.69 72 LYS A CA 1
ATOM 575 C C . LYS A 1 72 ? 29.893 4.614 -20.225 1.00 87.69 72 LYS A C 1
ATOM 577 O O . LYS A 1 72 ? 28.871 5.287 -20.285 1.00 87.69 72 LYS A O 1
ATOM 582 N N . LYS A 1 73 ? 30.150 3.610 -21.062 1.00 91.38 73 LYS A N 1
ATOM 583 C CA . LYS A 1 73 ? 29.193 3.063 -22.035 1.00 91.38 73 LYS A CA 1
ATOM 584 C C . LYS A 1 73 ? 28.348 1.973 -21.384 1.00 91.38 73 LYS A C 1
ATOM 586 O O . LYS A 1 73 ? 28.833 1.263 -20.504 1.00 91.38 73 LYS A O 1
ATOM 591 N N . ALA A 1 74 ? 27.147 1.747 -21.910 1.00 88.94 74 ALA A N 1
ATOM 592 C CA . ALA A 1 74 ? 26.219 0.723 -21.431 1.00 88.94 74 ALA A CA 1
ATOM 593 C C . ALA A 1 74 ? 26.874 -0.661 -21.230 1.00 88.94 74 ALA A C 1
ATOM 595 O O . ALA A 1 74 ? 26.825 -1.199 -20.129 1.00 88.94 74 ALA A O 1
ATOM 596 N N . ARG A 1 75 ? 27.590 -1.204 -22.229 1.00 88.50 75 ARG A N 1
ATOM 597 C CA . ARG A 1 75 ? 28.254 -2.527 -22.128 1.00 88.50 75 ARG A CA 1
ATOM 598 C C . ARG A 1 75 ? 29.299 -2.639 -21.009 1.00 88.50 75 ARG A C 1
ATOM 600 O O . ARG A 1 75 ? 29.628 -3.742 -20.591 1.00 88.50 75 ARG A O 1
ATOM 607 N N . GLN A 1 76 ? 29.850 -1.526 -20.522 1.00 87.12 76 GLN A N 1
ATOM 608 C CA . GLN A 1 76 ? 30.845 -1.555 -19.442 1.00 87.12 76 GLN A CA 1
ATOM 609 C C . GLN A 1 76 ? 30.217 -1.853 -18.074 1.00 87.12 76 GLN A C 1
ATOM 611 O O . GLN A 1 76 ? 30.935 -2.232 -17.151 1.00 87.12 76 GLN A O 1
ATOM 616 N N . TYR A 1 77 ? 28.894 -1.713 -17.940 1.00 84.00 77 TYR A N 1
ATOM 617 C CA . TYR A 1 77 ? 28.173 -2.064 -16.718 1.00 84.00 77 TYR A CA 1
ATOM 618 C C . TYR A 1 77 ? 28.070 -3.582 -16.515 1.00 84.00 77 TYR A C 1
ATOM 620 O O . TYR A 1 77 ? 28.208 -4.026 -15.376 1.00 84.00 77 TYR A O 1
ATOM 628 N N . LEU A 1 78 ? 27.993 -4.361 -17.601 1.00 74.00 78 LEU A N 1
ATOM 629 C CA . LEU A 1 78 ? 28.000 -5.830 -17.574 1.00 74.00 78 LEU A CA 1
ATOM 630 C C . LEU A 1 78 ? 29.295 -6.380 -16.941 1.00 74.00 78 LEU A C 1
ATOM 632 O O . LEU A 1 78 ? 29.274 -7.192 -16.021 1.00 74.00 78 LEU A O 1
ATOM 636 N N . VAL A 1 79 ? 30.443 -5.825 -17.350 1.00 58.91 79 VAL A N 1
ATOM 637 C CA . VAL A 1 79 ? 31.773 -6.227 -16.853 1.00 58.91 79 VAL A CA 1
ATOM 638 C C . VAL A 1 79 ? 31.960 -5.896 -15.369 1.00 58.91 79 VAL A C 1
ATOM 640 O O . VAL A 1 79 ? 32.733 -6.561 -14.690 1.00 58.91 79 VAL A O 1
ATOM 643 N N . SER A 1 80 ? 31.264 -4.890 -14.829 1.00 54.78 80 SER A N 1
ATOM 644 C CA . SER A 1 80 ? 31.423 -4.497 -13.420 1.00 54.78 80 SER A CA 1
ATOM 645 C C . SER A 1 80 ? 30.815 -5.496 -12.425 1.00 54.78 80 SER A C 1
ATOM 647 O O . SER A 1 80 ? 31.309 -5.594 -11.303 1.00 54.78 80 SER A O 1
ATOM 649 N N . GLN A 1 81 ? 29.810 -6.279 -12.838 1.00 53.69 81 GLN A N 1
ATOM 650 C CA . GLN A 1 81 ? 29.271 -7.377 -12.026 1.00 53.69 81 GLN A CA 1
ATOM 651 C C . GLN A 1 81 ? 30.168 -8.624 -12.090 1.00 53.69 81 GLN A C 1
ATOM 653 O O . GLN A 1 81 ? 30.385 -9.275 -11.070 1.00 53.69 81 GLN A O 1
ATOM 658 N N . GLU A 1 82 ? 30.784 -8.906 -13.242 1.00 48.06 82 GLU A N 1
ATOM 659 C CA . GLU A 1 82 ? 31.767 -9.992 -13.384 1.00 48.06 82 GLU A CA 1
ATOM 660 C C . GLU A 1 82 ? 33.130 -9.659 -12.743 1.00 48.06 82 GLU A C 1
ATOM 662 O O . GLU A 1 82 ? 33.822 -10.543 -12.237 1.00 48.06 82 GLU A O 1
ATOM 667 N N . ALA A 1 83 ? 33.512 -8.378 -12.694 1.00 50.66 83 ALA A N 1
ATOM 668 C CA . ALA A 1 83 ? 34.763 -7.894 -12.102 1.00 50.66 83 ALA A CA 1
ATOM 669 C C . ALA A 1 83 ? 34.793 -7.927 -10.564 1.00 50.66 83 ALA A C 1
ATOM 671 O O . ALA A 1 83 ? 35.849 -7.686 -9.976 1.00 50.66 83 ALA A O 1
ATOM 672 N N . ALA A 1 84 ? 33.692 -8.299 -9.900 1.00 51.72 84 ALA A N 1
ATOM 673 C CA . ALA A 1 84 ? 33.743 -8.723 -8.499 1.00 51.72 84 ALA A CA 1
ATOM 674 C C . ALA A 1 84 ? 34.597 -9.996 -8.313 1.00 51.72 84 ALA A C 1
ATOM 676 O O . ALA A 1 84 ? 34.977 -10.341 -7.194 1.00 51.72 84 ALA A O 1
ATOM 677 N N . VAL A 1 85 ? 34.947 -10.682 -9.408 1.00 54.47 85 VAL A N 1
ATOM 678 C CA . VAL A 1 85 ? 35.864 -11.813 -9.414 1.00 54.47 85 VAL A CA 1
ATOM 679 C C . VAL A 1 85 ? 37.108 -11.445 -10.232 1.00 54.47 85 VAL A C 1
ATOM 681 O O . VAL A 1 85 ? 37.047 -11.318 -11.452 1.00 54.47 85 VAL A O 1
ATOM 684 N N . SER A 1 86 ? 38.261 -11.269 -9.570 1.00 53.00 86 SER A N 1
ATOM 685 C CA . SER A 1 86 ? 39.543 -10.958 -10.233 1.00 53.00 86 SER A CA 1
ATOM 686 C C . SER A 1 86 ? 39.805 -11.853 -11.454 1.00 53.00 86 SER A C 1
ATOM 688 O O . SER A 1 86 ? 39.522 -13.053 -11.421 1.00 53.00 86 SER A O 1
ATOM 690 N N . GLN A 1 87 ? 40.426 -11.302 -12.507 1.00 55.94 87 GLN A N 1
ATOM 691 C CA . GLN A 1 87 ? 40.747 -12.030 -13.750 1.00 55.94 87 GLN A CA 1
ATOM 692 C C . GLN A 1 87 ? 41.517 -13.347 -13.513 1.00 55.94 87 GLN A C 1
ATOM 694 O O . GLN A 1 87 ? 41.343 -14.322 -14.252 1.00 55.94 87 GLN A O 1
ATOM 699 N N . ASP A 1 88 ? 42.314 -13.417 -12.444 1.00 54.50 88 ASP A N 1
ATOM 700 C CA . ASP A 1 88 ? 43.014 -14.632 -12.013 1.00 54.50 88 ASP A CA 1
ATOM 701 C C . ASP A 1 88 ? 42.074 -15.743 -11.534 1.00 54.50 88 ASP A C 1
ATOM 703 O O . ASP A 1 88 ? 42.324 -16.932 -11.757 1.00 54.50 88 ASP A O 1
ATOM 707 N N . THR A 1 89 ? 40.961 -15.376 -10.908 1.00 58.81 89 THR A N 1
ATOM 708 C CA . THR A 1 89 ? 39.931 -16.311 -10.463 1.00 58.81 89 THR A CA 1
ATOM 709 C C . THR A 1 89 ? 39.157 -16.857 -11.659 1.00 58.81 89 THR A C 1
ATOM 711 O O . THR A 1 89 ? 38.909 -18.060 -11.716 1.00 58.81 89 THR A O 1
ATOM 714 N N . PHE A 1 90 ? 38.874 -16.031 -12.671 1.00 56.12 90 PHE A N 1
ATOM 715 C CA . PHE A 1 90 ? 38.224 -16.479 -13.907 1.00 56.12 90 PHE A CA 1
ATOM 716 C C . PHE A 1 90 ? 39.085 -17.492 -14.681 1.00 56.12 90 PHE A C 1
ATOM 718 O O . PHE A 1 90 ? 38.598 -18.553 -15.085 1.00 56.12 90 PHE A O 1
ATOM 725 N N . ARG A 1 91 ? 40.398 -17.239 -14.811 1.00 61.72 91 ARG A N 1
ATOM 726 C CA . ARG A 1 91 ? 41.344 -18.194 -15.424 1.00 61.72 91 ARG A CA 1
ATOM 727 C C . ARG A 1 91 ? 41.415 -19.509 -14.639 1.00 61.72 91 ARG A C 1
ATOM 729 O O . ARG A 1 91 ? 41.407 -20.579 -15.249 1.00 61.72 91 ARG A O 1
ATOM 736 N N . LYS A 1 92 ? 41.396 -19.453 -13.300 1.00 57.09 92 LYS A N 1
ATOM 737 C CA . LYS A 1 92 ? 41.353 -20.642 -12.425 1.00 57.09 92 LYS A CA 1
ATOM 738 C C . LYS A 1 92 ? 40.036 -21.417 -12.522 1.00 57.09 92 LYS A C 1
ATOM 740 O O . LYS A 1 92 ? 40.069 -22.645 -12.505 1.00 57.09 92 LYS A O 1
ATOM 745 N N . ILE A 1 93 ? 38.891 -20.745 -12.655 1.00 59.25 93 ILE A N 1
ATOM 746 C CA . ILE A 1 93 ? 37.577 -21.392 -12.819 1.00 59.25 93 ILE A CA 1
ATOM 747 C C . ILE A 1 93 ? 37.482 -22.067 -14.191 1.00 59.25 93 ILE A C 1
ATOM 749 O O . ILE A 1 93 ? 37.057 -23.218 -14.278 1.00 59.25 93 ILE A O 1
ATOM 753 N N . LYS A 1 94 ? 37.960 -21.411 -15.256 1.00 57.62 94 LYS A N 1
ATOM 754 C CA . LYS A 1 94 ? 38.003 -21.996 -16.605 1.00 57.62 94 LYS A CA 1
ATOM 755 C C . LYS A 1 94 ? 38.957 -23.196 -16.680 1.00 57.62 94 LYS A C 1
ATOM 757 O O . LYS A 1 94 ? 38.624 -24.199 -17.307 1.00 57.62 94 LYS A O 1
ATOM 762 N N . ALA A 1 95 ? 40.091 -23.139 -15.975 1.00 52.62 95 ALA A N 1
ATOM 763 C CA . ALA A 1 95 ? 40.991 -24.281 -15.813 1.00 52.62 95 ALA A CA 1
ATOM 764 C C . ALA A 1 95 ? 40.345 -25.418 -14.997 1.00 52.62 95 ALA A C 1
ATOM 766 O O . ALA A 1 95 ? 40.455 -26.578 -15.378 1.00 52.62 95 ALA A O 1
ATOM 767 N N . ARG A 1 96 ? 39.597 -25.106 -13.927 1.00 52.66 96 ARG A N 1
ATOM 768 C CA . ARG A 1 96 ? 38.867 -26.106 -13.126 1.00 52.66 96 ARG A CA 1
ATOM 769 C C . ARG A 1 96 ? 37.706 -26.757 -13.873 1.00 52.66 96 ARG A C 1
ATOM 771 O O . ARG A 1 96 ? 37.524 -27.957 -13.726 1.00 52.66 96 ARG A O 1
ATOM 778 N N . LYS A 1 97 ? 36.972 -26.028 -14.719 1.00 49.56 97 LYS A N 1
ATOM 779 C CA . LYS A 1 97 ? 35.882 -26.599 -15.534 1.00 49.56 97 LYS A CA 1
ATOM 780 C C . LYS A 1 97 ? 36.397 -27.633 -16.546 1.00 49.56 97 LYS A C 1
ATOM 782 O O . LYS A 1 97 ? 35.692 -28.586 -16.839 1.00 49.56 97 LYS A O 1
ATOM 787 N N . LYS A 1 98 ? 37.655 -27.510 -16.991 1.00 46.53 98 LYS A N 1
ATOM 788 C CA . LYS A 1 98 ? 38.341 -28.515 -17.826 1.00 46.53 98 LYS A CA 1
ATOM 789 C C . LYS A 1 98 ? 38.738 -29.786 -17.051 1.00 46.53 98 LYS A C 1
ATOM 791 O O . LYS A 1 98 ? 38.949 -30.824 -17.665 1.00 46.53 98 LYS A O 1
ATOM 796 N N . HIS A 1 99 ? 38.827 -29.715 -15.720 1.00 44.72 99 HIS A N 1
ATOM 797 C CA . HIS A 1 99 ? 39.170 -30.845 -14.846 1.00 44.72 99 HIS A CA 1
ATOM 798 C C . HIS A 1 99 ? 37.970 -31.424 -14.068 1.00 44.72 99 HIS A C 1
ATOM 800 O O . HIS A 1 99 ? 38.078 -32.520 -13.535 1.00 44.72 99 HIS A O 1
ATOM 806 N N . ALA A 1 100 ? 36.821 -30.740 -14.024 1.00 42.88 100 ALA A N 1
ATOM 807 C CA . ALA A 1 100 ? 35.644 -31.156 -13.251 1.00 42.88 100 ALA A CA 1
ATOM 808 C C . ALA A 1 100 ? 34.832 -32.314 -13.869 1.00 42.88 100 ALA A C 1
ATOM 810 O O . ALA A 1 100 ? 33.943 -32.837 -13.207 1.00 42.88 100 ALA A O 1
ATOM 811 N N . GLU A 1 101 ? 35.138 -32.760 -15.091 1.00 45.84 101 GLU A N 1
ATOM 812 C CA . GLU A 1 101 ? 34.540 -33.988 -15.647 1.00 45.84 101 GLU A CA 1
ATOM 813 C C . GLU A 1 101 ? 35.204 -35.275 -15.137 1.00 45.84 101 GLU A C 1
ATOM 815 O O . GLU A 1 101 ? 34.723 -36.373 -15.411 1.00 45.84 101 GLU A O 1
ATOM 820 N N . LYS A 1 102 ? 36.296 -35.180 -14.372 1.00 48.62 102 LYS A N 1
ATOM 821 C CA . LYS A 1 102 ? 36.962 -36.345 -13.788 1.00 48.62 102 LYS A CA 1
ATOM 822 C C . LYS A 1 102 ? 37.327 -36.056 -12.340 1.00 48.62 102 LYS A C 1
ATOM 824 O O . LYS A 1 102 ? 38.387 -35.505 -12.083 1.00 48.62 102 LYS A O 1
ATOM 829 N N . GLU A 1 103 ? 36.413 -36.391 -11.429 1.00 38.31 103 GLU A N 1
ATOM 830 C CA . GLU A 1 103 ? 36.643 -37.137 -10.171 1.00 38.31 103 GLU A CA 1
ATOM 831 C C . GLU A 1 103 ? 35.567 -36.796 -9.113 1.00 38.31 103 GLU A C 1
ATOM 833 O O . GLU A 1 103 ? 35.289 -35.618 -8.868 1.00 38.31 103 GLU A O 1
ATOM 838 N N . PRO A 1 104 ? 34.951 -37.794 -8.447 1.00 43.47 104 PRO A N 1
ATOM 839 C CA . PRO A 1 104 ? 33.948 -37.547 -7.422 1.00 43.47 104 PRO A CA 1
ATOM 840 C C . PRO A 1 104 ? 34.574 -37.226 -6.054 1.00 43.47 104 PRO A C 1
ATOM 842 O O . PRO A 1 104 ? 35.347 -38.003 -5.502 1.00 43.47 104 PRO A O 1
ATOM 845 N N . GLY A 1 105 ? 34.101 -36.130 -5.457 1.00 47.00 105 GLY A N 1
ATOM 846 C CA . GLY A 1 105 ? 33.700 -36.090 -4.048 1.00 47.00 105 GLY A CA 1
ATOM 847 C C . GLY A 1 105 ? 34.793 -35.982 -2.982 1.00 47.00 105 GLY A C 1
ATOM 848 O O . GLY A 1 105 ? 35.196 -36.975 -2.382 1.00 47.00 105 GLY A O 1
ATOM 849 N N . PHE A 1 106 ? 35.114 -34.745 -2.601 1.00 41.03 106 PHE A N 1
ATOM 850 C CA . PHE A 1 106 ? 35.523 -34.419 -1.233 1.00 41.03 106 PHE A CA 1
ATOM 851 C C . PHE A 1 106 ? 34.812 -33.136 -0.790 1.00 41.03 106 PHE A C 1
ATOM 853 O O . PHE A 1 106 ? 34.930 -32.102 -1.443 1.00 41.03 106 PHE A O 1
ATOM 860 N N . LEU A 1 107 ? 34.088 -33.200 0.328 1.00 49.06 107 LEU A N 1
ATOM 861 C CA . LEU A 1 107 ? 33.552 -32.035 1.033 1.00 49.06 107 LEU A CA 1
ATOM 862 C C . LEU A 1 107 ? 34.409 -31.808 2.280 1.00 49.06 107 LEU A C 1
ATOM 864 O O . LEU A 1 107 ? 34.608 -32.723 3.077 1.00 49.06 107 LEU A O 1
ATOM 868 N N . ARG A 1 108 ? 34.941 -30.592 2.435 1.00 42.66 108 ARG A N 1
ATOM 869 C CA . ARG A 1 108 ? 35.636 -30.169 3.656 1.00 42.66 108 ARG A CA 1
ATOM 870 C C . ARG A 1 108 ? 34.611 -29.685 4.676 1.00 42.66 108 ARG A C 1
ATOM 872 O O . ARG A 1 108 ? 33.894 -28.729 4.400 1.00 42.66 108 ARG A O 1
ATOM 879 N N . ILE A 1 109 ? 34.610 -30.286 5.862 1.00 44.78 109 ILE A N 1
ATOM 880 C CA . ILE A 1 109 ? 33.987 -29.725 7.066 1.00 44.78 109 ILE A CA 1
ATOM 881 C C . ILE A 1 109 ? 35.133 -29.455 8.048 1.00 44.78 109 ILE A C 1
ATOM 883 O O . ILE A 1 109 ? 35.709 -30.377 8.620 1.00 44.78 109 ILE A O 1
ATOM 887 N N . GLY A 1 110 ? 35.524 -28.186 8.185 1.00 59.19 110 GLY A N 1
ATOM 888 C CA . GLY A 1 110 ? 36.651 -27.784 9.035 1.00 59.19 110 GLY A CA 1
ATOM 889 C C . GLY A 1 110 ? 37.999 -28.397 8.619 1.00 59.19 110 GLY A C 1
ATOM 890 O O . GLY A 1 110 ? 38.290 -28.544 7.431 1.00 59.19 110 GLY A O 1
ATOM 891 N N . SER A 1 111 ? 38.845 -28.730 9.598 1.00 45.31 111 SER A N 1
ATOM 892 C CA . SER A 1 111 ? 40.189 -29.306 9.407 1.00 45.31 111 SER A CA 1
ATOM 893 C C . SER A 1 111 ? 40.211 -30.833 9.225 1.00 45.31 111 SER A C 1
ATOM 895 O O . SER A 1 111 ? 41.292 -31.408 9.098 1.00 45.31 111 SER A O 1
ATOM 897 N N . LEU A 1 112 ? 39.052 -31.503 9.183 1.00 41.53 112 LEU A N 1
ATOM 898 C CA . LEU A 1 112 ? 38.963 -32.963 9.114 1.00 41.53 112 LEU A CA 1
ATOM 899 C C . LEU A 1 112 ? 38.488 -33.430 7.727 1.00 41.53 112 LEU A C 1
ATOM 901 O O . LEU A 1 112 ? 37.369 -33.151 7.299 1.00 41.53 112 LEU A O 1
ATOM 905 N N . ASN A 1 113 ? 39.339 -34.175 7.019 1.00 41.62 113 ASN A N 1
ATOM 906 C CA . ASN A 1 113 ? 38.997 -34.797 5.739 1.00 41.62 113 ASN A CA 1
ATOM 907 C C . ASN A 1 113 ? 38.353 -36.172 5.982 1.00 41.62 113 ASN A C 1
ATOM 909 O O . ASN A 1 113 ? 39.063 -37.161 6.160 1.00 41.62 113 ASN A O 1
ATOM 913 N N . VAL A 1 114 ? 37.021 -36.257 5.941 1.00 47.34 114 VAL A N 1
ATOM 914 C CA . VAL A 1 114 ? 36.293 -37.537 6.007 1.00 47.34 114 VAL A CA 1
ATOM 915 C C . VAL A 1 114 ? 35.737 -37.891 4.630 1.00 47.34 114 VAL A C 1
ATOM 917 O O . VAL A 1 114 ? 35.039 -37.103 3.995 1.00 47.34 114 VAL A O 1
ATOM 920 N N . ARG A 1 115 ? 36.058 -39.096 4.151 1.00 43.81 115 ARG A N 1
ATOM 921 C CA . ARG A 1 115 ? 35.600 -39.617 2.859 1.00 43.81 115 ARG A CA 1
ATOM 922 C C . ARG A 1 115 ? 34.227 -40.271 3.042 1.00 43.81 115 ARG A C 1
ATOM 924 O O . ARG A 1 115 ? 34.142 -41.401 3.512 1.00 43.81 115 ARG A O 1
ATOM 931 N N . VAL A 1 116 ? 33.152 -39.573 2.680 1.00 49.22 116 VAL A N 1
ATOM 932 C CA . VAL A 1 116 ? 31.778 -40.086 2.823 1.00 49.22 116 VAL A CA 1
ATOM 933 C C . VAL A 1 116 ? 31.431 -40.975 1.626 1.00 49.22 116 VAL A C 1
ATOM 935 O O . VAL A 1 116 ? 31.064 -40.490 0.559 1.00 49.22 116 VAL A O 1
ATOM 938 N N . LYS A 1 117 ? 31.544 -42.298 1.786 1.00 46.84 117 LYS A N 1
ATOM 939 C CA . LYS A 1 117 ? 30.858 -43.258 0.908 1.00 46.84 117 LYS A CA 1
ATOM 940 C C . LYS A 1 117 ? 29.547 -43.663 1.591 1.00 46.84 117 LYS A C 1
ATOM 942 O O . LYS A 1 117 ? 29.588 -44.333 2.612 1.00 46.84 117 LYS A O 1
ATOM 947 N N . ARG A 1 118 ? 28.419 -43.284 0.972 1.00 52.44 118 ARG A N 1
ATOM 948 C CA . ARG A 1 118 ? 27.023 -43.670 1.285 1.00 52.44 118 ARG A CA 1
ATOM 949 C C . ARG A 1 118 ? 26.461 -43.204 2.638 1.00 52.44 118 ARG A C 1
ATOM 951 O O . ARG A 1 118 ? 26.410 -43.986 3.574 1.00 52.44 118 ARG A O 1
ATOM 958 N N . THR A 1 119 ? 25.915 -41.989 2.702 1.00 49.38 119 THR A N 1
ATOM 959 C CA . THR A 1 119 ? 24.930 -41.607 3.742 1.00 49.38 119 THR A CA 1
ATOM 960 C C . THR A 1 119 ? 23.892 -40.598 3.226 1.00 49.38 119 THR A C 1
ATOM 962 O O . THR A 1 119 ? 23.492 -39.679 3.937 1.00 49.38 119 THR A O 1
ATOM 965 N N . THR A 1 120 ? 23.418 -40.749 1.985 1.00 52.28 120 THR A N 1
ATOM 966 C CA . THR A 1 120 ? 22.293 -39.937 1.481 1.00 52.28 120 THR A CA 1
ATOM 967 C C . THR A 1 120 ? 20.981 -40.236 2.213 1.00 52.28 120 THR A C 1
ATOM 969 O O . THR A 1 120 ? 20.148 -39.349 2.318 1.00 52.28 120 THR A O 1
ATOM 972 N N . GLU A 1 121 ? 20.825 -41.424 2.802 1.00 52.91 121 GLU A N 1
ATOM 973 C CA . GLU A 1 121 ? 19.634 -41.781 3.594 1.00 52.91 121 GLU A CA 1
ATOM 974 C C . GLU A 1 121 ? 19.690 -41.247 5.037 1.00 52.91 121 GLU A C 1
ATOM 976 O O . GLU A 1 121 ? 18.667 -40.850 5.587 1.00 52.91 121 GLU A O 1
ATOM 981 N N . ALA A 1 122 ? 20.882 -41.120 5.637 1.00 47.44 122 ALA A N 1
ATOM 982 C CA . ALA A 1 122 ? 21.023 -40.551 6.984 1.00 47.44 122 ALA A CA 1
ATOM 983 C C . ALA A 1 122 ? 20.856 -39.017 7.005 1.00 47.44 122 ALA A C 1
ATOM 985 O O . ALA A 1 122 ? 20.518 -38.442 8.038 1.00 47.44 122 ALA A O 1
ATOM 986 N N . PHE A 1 123 ? 21.053 -38.346 5.863 1.00 43.91 123 PHE A N 1
ATOM 987 C CA . PHE A 1 123 ? 20.824 -36.903 5.737 1.00 43.91 123 PHE A CA 1
ATOM 988 C C . PHE A 1 123 ? 19.334 -36.534 5.657 1.00 43.91 123 PHE A C 1
ATOM 990 O O . PHE A 1 123 ? 18.953 -35.451 6.097 1.00 43.91 123 PHE A O 1
ATOM 997 N N . SER A 1 124 ? 18.476 -37.435 5.168 1.00 50.84 124 SER A N 1
ATOM 998 C CA . SER A 1 124 ? 17.024 -37.213 5.099 1.00 50.84 124 SER A CA 1
ATOM 999 C C . SER A 1 124 ? 16.359 -37.203 6.480 1.00 50.84 124 SER A C 1
ATOM 1001 O O . SER A 1 124 ? 15.393 -36.473 6.685 1.00 50.84 124 SER A O 1
ATOM 1003 N N . GLN A 1 125 ? 16.913 -37.932 7.455 1.00 49.97 125 GLN A N 1
ATOM 1004 C CA . GLN A 1 125 ? 16.424 -37.923 8.838 1.00 49.97 125 GLN A CA 1
ATOM 1005 C C . GLN A 1 125 ? 16.860 -36.672 9.620 1.00 49.97 125 GLN A C 1
ATOM 1007 O O . GLN A 1 125 ? 16.184 -36.269 10.562 1.00 49.97 125 GLN A O 1
ATOM 1012 N N . PHE A 1 126 ? 17.944 -36.013 9.197 1.00 42.47 126 PHE A N 1
ATOM 1013 C CA . PHE A 1 126 ? 18.391 -34.739 9.768 1.00 42.47 126 PHE A CA 1
ATOM 1014 C C . PHE A 1 126 ? 17.624 -33.528 9.201 1.00 42.47 126 PHE A C 1
ATOM 1016 O O . PHE A 1 126 ? 17.504 -32.510 9.875 1.00 42.47 126 PHE A O 1
ATOM 1023 N N . LEU A 1 127 ? 17.066 -33.639 7.988 1.00 46.56 127 LEU A N 1
ATOM 1024 C CA . LEU A 1 127 ? 16.304 -32.569 7.323 1.00 46.56 127 LEU A CA 1
ATOM 1025 C C . LEU A 1 127 ? 14.775 -32.684 7.474 1.00 46.56 127 LEU A C 1
ATOM 1027 O O . LEU A 1 127 ? 14.042 -31.942 6.827 1.00 46.56 127 LEU A O 1
ATOM 1031 N N . GLY A 1 128 ? 14.287 -33.558 8.359 1.00 43.47 128 GLY A N 1
ATOM 1032 C CA . GLY A 1 128 ? 12.947 -33.425 8.940 1.00 43.47 128 GLY A CA 1
ATOM 1033 C C . GLY A 1 128 ? 11.759 -33.540 7.979 1.00 43.47 128 GLY A C 1
ATOM 1034 O O . GLY A 1 128 ? 10.704 -32.979 8.264 1.00 43.47 128 GLY A O 1
ATOM 1035 N N . VAL A 1 129 ? 11.871 -34.280 6.871 1.00 49.50 129 VAL A N 1
ATOM 1036 C CA . VAL A 1 129 ? 10.686 -34.664 6.085 1.00 49.50 129 VAL A CA 1
ATOM 1037 C C . VAL A 1 129 ? 10.069 -35.909 6.723 1.00 49.50 129 VAL A C 1
ATOM 1039 O O . VAL A 1 129 ? 10.347 -37.033 6.314 1.00 49.50 129 VAL A O 1
ATOM 1042 N N . ALA A 1 130 ? 9.247 -35.715 7.756 1.00 33.91 130 ALA A N 1
ATOM 1043 C CA . ALA A 1 130 ? 8.330 -36.740 8.238 1.00 33.91 130 ALA A CA 1
ATOM 1044 C C . ALA A 1 130 ? 7.003 -36.130 8.709 1.00 33.91 130 ALA A C 1
ATOM 1046 O O . ALA A 1 130 ? 6.938 -35.117 9.399 1.00 33.91 130 ALA A O 1
ATOM 1047 N N . THR A 1 131 ? 5.956 -36.806 8.266 1.00 33.94 131 THR A N 1
ATOM 1048 C CA . THR A 1 131 ? 4.523 -36.644 8.489 1.00 33.94 131 THR A CA 1
ATOM 1049 C C . THR A 1 131 ? 4.102 -36.426 9.948 1.00 33.94 131 THR A C 1
ATOM 1051 O O . THR A 1 131 ? 4.683 -36.973 10.878 1.00 33.94 131 THR A O 1
ATOM 1054 N N . SER A 1 132 ? 3.017 -35.670 10.107 1.00 41.59 132 SER A N 1
ATOM 1055 C CA . SER A 1 132 ? 2.327 -35.267 11.338 1.00 41.59 132 SER A CA 1
ATOM 1056 C C . SER A 1 132 ? 1.983 -36.377 12.346 1.00 41.59 132 SER A C 1
ATOM 1058 O O . SER A 1 132 ? 1.299 -37.329 11.977 1.00 41.59 132 SER A O 1
ATOM 1060 N N . SER A 1 133 ? 2.253 -36.137 13.638 1.00 29.20 133 SER A N 1
ATOM 1061 C CA . SER A 1 133 ? 1.372 -36.531 14.757 1.00 29.20 133 SER A CA 1
ATOM 1062 C C . SER A 1 133 ? 1.741 -35.831 16.081 1.00 29.20 133 SER A C 1
ATOM 1064 O O . SER A 1 133 ? 2.899 -35.834 16.478 1.00 29.20 133 SER A O 1
ATOM 1066 N N . ALA A 1 134 ? 0.718 -35.251 16.721 1.00 30.33 134 ALA A N 1
ATOM 1067 C CA . ALA A 1 134 ? 0.542 -34.783 18.108 1.00 30.33 134 ALA A CA 1
ATOM 1068 C C . ALA A 1 134 ? 1.707 -34.840 19.131 1.00 30.33 134 ALA A C 1
ATOM 1070 O O . ALA A 1 134 ? 2.233 -35.908 19.413 1.00 30.33 134 ALA A O 1
ATOM 1071 N N . SER A 1 135 ? 1.954 -33.721 19.836 1.00 25.95 135 SER A N 1
ATOM 1072 C CA . SER A 1 135 ? 1.719 -33.560 21.294 1.00 25.95 135 SER A CA 1
ATOM 1073 C C . SER A 1 135 ? 2.450 -32.335 21.877 1.00 25.95 135 SER A C 1
ATOM 1075 O O . SER A 1 135 ? 3.629 -32.127 21.630 1.00 25.95 135 SER A O 1
ATOM 1077 N N . SER A 1 136 ? 1.709 -31.561 22.677 1.00 32.12 136 SER A N 1
ATOM 1078 C CA . SER A 1 136 ? 2.094 -30.746 23.847 1.00 32.12 136 SER A CA 1
ATOM 1079 C C . SER A 1 136 ? 3.541 -30.240 24.042 1.00 32.12 136 SER A C 1
ATOM 1081 O O . SER A 1 136 ? 4.455 -31.029 24.261 1.00 32.12 136 SER A O 1
ATOM 1083 N N . ASN A 1 137 ? 3.642 -28.919 24.242 1.00 29.58 137 ASN A N 1
ATOM 1084 C CA . ASN A 1 137 ? 4.348 -28.207 25.327 1.00 29.58 137 ASN A CA 1
ATOM 1085 C C . ASN A 1 137 ? 5.215 -27.025 24.876 1.00 29.58 137 ASN A C 1
ATOM 1087 O O . ASN A 1 137 ? 5.891 -27.038 23.857 1.00 29.58 137 ASN A O 1
ATOM 1091 N N . HIS A 1 138 ? 5.118 -25.982 25.702 1.00 42.03 138 HIS A N 1
ATOM 1092 C CA . HIS A 1 138 ? 5.828 -24.710 25.688 1.00 42.03 138 HIS A CA 1
ATOM 1093 C C . HIS A 1 138 ? 7.309 -24.825 25.313 1.00 42.03 138 HIS A C 1
ATOM 1095 O O . HIS A 1 138 ? 8.084 -25.364 26.095 1.00 42.03 138 HIS A O 1
ATOM 1101 N N . GLU A 1 139 ? 7.728 -24.148 24.243 1.00 34.25 139 GLU A N 1
ATOM 1102 C CA . GLU A 1 139 ? 9.133 -23.785 24.059 1.00 34.25 139 GLU A CA 1
ATOM 1103 C C . GLU A 1 139 ? 9.266 -22.391 23.437 1.00 34.25 139 GLU A C 1
ATOM 1105 O O . GLU A 1 139 ? 8.617 -22.033 22.453 1.00 34.25 139 GLU A O 1
ATOM 1110 N N . LYS A 1 140 ? 10.085 -21.563 24.094 1.00 48.59 140 LYS A N 1
ATOM 1111 C CA . LYS A 1 140 ? 10.425 -20.195 23.700 1.00 48.59 140 LYS A CA 1
ATOM 1112 C C . LYS A 1 140 ? 11.097 -20.228 22.328 1.00 48.59 140 LYS A C 1
ATOM 1114 O O . LYS A 1 140 ? 12.260 -20.601 22.213 1.00 48.59 140 LYS A O 1
ATOM 1119 N N . ILE A 1 141 ? 10.370 -19.797 21.303 1.00 41.91 141 ILE A N 1
ATOM 1120 C CA . ILE A 1 141 ? 10.883 -19.708 19.936 1.00 41.91 141 ILE A CA 1
ATOM 1121 C C . ILE A 1 141 ? 11.911 -18.572 19.869 1.00 41.91 141 ILE A C 1
ATOM 1123 O O . ILE A 1 141 ? 11.578 -17.387 19.968 1.00 41.91 141 ILE A O 1
ATOM 1127 N N . HIS A 1 142 ? 13.179 -18.949 19.718 1.00 38.94 142 HIS A N 1
ATOM 1128 C CA . HIS A 1 142 ? 14.265 -18.033 19.398 1.00 38.94 142 HIS A CA 1
ATOM 1129 C C . HIS A 1 142 ? 14.052 -17.428 18.003 1.00 38.94 142 HIS A C 1
ATOM 1131 O O . HIS A 1 142 ? 13.741 -18.123 17.037 1.00 38.94 142 HIS A O 1
ATOM 1137 N N . LYS A 1 143 ? 14.204 -16.102 17.915 1.00 38.22 143 LYS A N 1
ATOM 1138 C CA . LYS A 1 143 ? 14.045 -15.316 16.688 1.00 38.22 143 LYS A CA 1
ATOM 1139 C C . LYS A 1 143 ? 15.204 -15.598 15.727 1.00 38.22 143 LYS A C 1
ATOM 1141 O O . LYS A 1 143 ? 16.293 -15.065 15.926 1.00 38.22 143 LYS A O 1
ATOM 1146 N N . ASN A 1 144 ? 14.953 -16.366 14.670 1.00 33.50 144 ASN A N 1
ATOM 1147 C CA . ASN A 1 144 ? 15.846 -16.412 13.515 1.00 33.50 144 ASN A CA 1
ATOM 1148 C C . ASN A 1 144 ? 15.507 -15.260 12.565 1.00 33.50 144 ASN A C 1
ATOM 1150 O O . ASN A 1 144 ? 14.399 -15.163 12.041 1.00 33.50 144 ASN A O 1
ATOM 1154 N N . TRP A 1 145 ? 16.473 -14.367 12.370 1.00 32.44 145 TRP A N 1
ATOM 1155 C CA . TRP A 1 145 ? 16.415 -13.294 11.386 1.00 32.44 145 TRP A CA 1
ATOM 1156 C C . TRP A 1 145 ? 16.608 -13.904 9.988 1.00 32.44 145 TRP A C 1
ATOM 1158 O O . TRP A 1 145 ? 17.645 -14.511 9.734 1.00 32.44 145 TRP A O 1
ATOM 1168 N N . GLY A 1 146 ? 15.632 -13.742 9.087 1.00 39.50 146 GLY A N 1
ATOM 1169 C CA . GLY A 1 146 ? 15.860 -13.901 7.642 1.00 39.50 146 GLY A CA 1
ATOM 1170 C C . GLY A 1 146 ? 15.297 -15.136 6.927 1.00 39.50 146 GLY A C 1
ATOM 1171 O O . GLY A 1 146 ? 15.771 -15.425 5.833 1.00 39.50 146 GLY A O 1
ATOM 1172 N N . SER A 1 147 ? 14.294 -15.844 7.460 1.00 40.50 147 SER A N 1
ATOM 1173 C CA . SER A 1 147 ? 13.530 -16.825 6.664 1.00 40.50 147 SER A CA 1
ATOM 1174 C C . SER A 1 147 ? 12.119 -16.298 6.388 1.00 40.50 147 SER A C 1
ATOM 1176 O O . SER A 1 147 ? 11.419 -15.885 7.309 1.00 40.50 147 SER A O 1
ATOM 1178 N N . ALA A 1 148 ? 11.761 -16.234 5.106 1.00 37.94 148 ALA A N 1
ATOM 1179 C CA . ALA A 1 148 ? 10.703 -15.408 4.523 1.00 37.94 148 ALA A CA 1
ATOM 1180 C C . ALA A 1 148 ? 9.276 -15.975 4.636 1.00 37.94 148 ALA A C 1
ATOM 1182 O O . ALA A 1 148 ? 8.386 -15.522 3.923 1.00 37.94 148 ALA A O 1
ATOM 1183 N N . ASP A 1 149 ? 9.033 -16.892 5.571 1.00 45.94 149 ASP A N 1
ATOM 1184 C CA . ASP A 1 149 ? 7.678 -17.241 5.986 1.00 45.94 149 ASP A CA 1
ATOM 1185 C C . ASP A 1 149 ? 7.353 -16.401 7.219 1.00 45.94 149 ASP A C 1
ATOM 1187 O O . ASP A 1 149 ? 7.749 -16.703 8.347 1.00 45.94 149 ASP A O 1
ATOM 1191 N N . ASN A 1 150 ? 6.695 -15.267 6.976 1.00 54.66 150 ASN A N 1
ATOM 1192 C CA . ASN A 1 150 ? 6.309 -14.284 7.980 1.00 54.66 150 ASN A CA 1
ATOM 1193 C C . ASN A 1 150 ? 5.505 -14.945 9.110 1.00 54.66 150 ASN A C 1
ATOM 1195 O O . ASN A 1 150 ? 4.279 -15.024 9.048 1.00 54.66 150 ASN A O 1
ATOM 1199 N N . VAL A 1 151 ? 6.181 -15.360 10.185 1.00 60.12 151 VAL A N 1
ATOM 1200 C CA . VAL A 1 151 ? 5.549 -15.943 11.384 1.00 60.12 151 VAL A CA 1
ATOM 1201 C C . VAL A 1 151 ? 4.388 -15.064 11.861 1.00 60.12 151 VAL A C 1
ATOM 1203 O O . VAL A 1 151 ? 3.349 -15.572 12.263 1.00 60.12 151 VAL A O 1
ATOM 1206 N N . GLN A 1 152 ? 4.519 -13.740 11.735 1.00 64.31 152 GLN A N 1
ATOM 1207 C CA . GLN A 1 152 ? 3.460 -12.795 12.091 1.00 64.31 152 GLN A CA 1
ATOM 1208 C C . GLN A 1 152 ? 2.277 -12.789 11.112 1.00 64.31 152 GLN A C 1
ATOM 1210 O O . GLN A 1 152 ? 1.143 -12.711 11.565 1.00 64.31 152 GLN A O 1
ATOM 1215 N N . PHE A 1 153 ? 2.502 -12.933 9.803 1.00 64.94 153 PHE A N 1
ATOM 1216 C CA . PHE A 1 153 ? 1.420 -13.080 8.818 1.00 64.94 153 PHE A CA 1
ATOM 1217 C C . PHE A 1 153 ? 0.599 -14.345 9.102 1.00 64.94 153 PHE A C 1
ATOM 1219 O O . PHE A 1 153 ? -0.628 -14.302 9.163 1.00 64.94 153 PHE A O 1
ATOM 1226 N N . TYR A 1 154 ? 1.287 -15.458 9.374 1.00 64.75 154 TYR A N 1
ATOM 1227 C CA . TYR A 1 154 ? 0.651 -16.725 9.733 1.00 64.75 154 TYR A CA 1
ATOM 1228 C C . TYR A 1 154 ? -0.085 -16.652 11.083 1.00 64.75 154 TYR A C 1
ATOM 1230 O O . TYR A 1 154 ? -1.174 -17.205 11.226 1.00 64.75 154 TYR A O 1
ATOM 1238 N N . ASN A 1 155 ? 0.457 -15.921 12.061 1.00 71.88 155 ASN A N 1
ATOM 1239 C CA . ASN A 1 155 ? -0.206 -15.707 13.348 1.00 71.88 155 ASN A CA 1
ATOM 1240 C C . ASN A 1 155 ? -1.457 -14.822 13.236 1.00 71.88 155 ASN A C 1
ATOM 1242 O O . ASN A 1 155 ? -2.438 -15.095 13.922 1.00 71.88 155 ASN A O 1
ATOM 1246 N N . ILE A 1 156 ? -1.456 -13.803 12.366 1.00 74.38 156 ILE A N 1
ATOM 1247 C CA . ILE A 1 156 ? -2.651 -12.986 12.095 1.00 74.38 156 ILE A CA 1
ATOM 1248 C C . ILE A 1 156 ? -3.734 -13.846 11.432 1.00 74.38 156 ILE A C 1
ATOM 1250 O O . ILE A 1 156 ? -4.886 -13.801 11.856 1.00 74.38 156 ILE A O 1
ATOM 1254 N N . GLY A 1 157 ? -3.370 -14.687 10.456 1.00 67.19 157 GLY A N 1
ATOM 1255 C CA . GLY A 1 157 ? -4.310 -15.623 9.825 1.00 67.19 157 GLY A CA 1
ATOM 1256 C C . GLY A 1 157 ? -4.904 -16.650 10.799 1.00 67.19 157 GLY A C 1
ATOM 1257 O O . GLY A 1 157 ? -6.037 -17.088 10.633 1.00 67.19 157 GLY A O 1
ATOM 1258 N N . LYS A 1 158 ? -4.185 -16.987 11.875 1.00 74.62 158 LYS A N 1
ATOM 1259 C CA . LYS A 1 158 ? -4.680 -17.870 12.944 1.00 74.62 158 LYS A CA 1
ATOM 1260 C C . LYS A 1 158 ? -5.688 -17.230 13.894 1.00 74.62 158 LYS A C 1
ATOM 1262 O O . LYS A 1 158 ? -6.283 -17.956 14.685 1.00 74.62 158 LYS A O 1
ATOM 1267 N N . LEU A 1 159 ? -5.901 -15.915 13.834 1.00 73.44 159 LEU A N 1
ATOM 1268 C CA . LEU A 1 159 ? -6.863 -15.235 14.704 1.00 73.44 159 LEU A CA 1
ATOM 1269 C C . LEU A 1 159 ? -8.335 -15.498 14.343 1.00 73.44 159 LEU A C 1
ATOM 1271 O O . LEU A 1 159 ? -9.206 -14.970 15.020 1.00 73.44 159 LEU A O 1
ATOM 1275 N N . GLY A 1 160 ? -8.623 -16.292 13.306 1.00 71.75 160 GLY A N 1
ATOM 1276 C CA . GLY A 1 160 ? -9.990 -16.644 12.900 1.00 71.75 160 GLY A CA 1
ATOM 1277 C C . GLY A 1 160 ? -10.548 -15.797 11.752 1.00 71.75 160 GLY A C 1
ATOM 1278 O O . GLY A 1 160 ? -11.663 -16.042 11.297 1.00 71.75 160 GLY A O 1
ATOM 1279 N N . CYS A 1 161 ? -9.778 -14.835 11.233 1.00 77.06 161 CYS A N 1
ATOM 1280 C CA . CYS A 1 161 ? -10.137 -14.126 10.007 1.00 77.06 161 CYS A CA 1
ATOM 1281 C C . CYS A 1 161 ? -9.856 -15.021 8.792 1.00 77.06 161 CYS A C 1
ATOM 1283 O O . CYS A 1 161 ? -8.744 -15.519 8.638 1.00 77.06 161 CYS A O 1
ATOM 1285 N N . SER A 1 162 ? -10.853 -15.221 7.927 1.00 80.75 162 SER A N 1
ATOM 1286 C CA . SER A 1 162 ? -10.698 -16.020 6.697 1.00 80.75 162 SER A CA 1
ATOM 1287 C C . SER A 1 162 ? -10.311 -15.180 5.474 1.00 80.75 162 SER A C 1
ATOM 1289 O O . SER A 1 162 ? -9.898 -15.737 4.461 1.00 80.75 162 SER A O 1
ATOM 1291 N N . ASP A 1 163 ? -10.452 -13.853 5.546 1.00 85.19 163 ASP A N 1
ATOM 1292 C CA . ASP A 1 163 ? -10.257 -12.957 4.405 1.00 85.19 163 ASP A CA 1
ATOM 1293 C C . ASP A 1 163 ? -8.761 -12.635 4.188 1.00 85.19 163 ASP A C 1
ATOM 1295 O O . ASP A 1 163 ? -8.151 -11.939 5.014 1.00 85.19 163 ASP A O 1
ATOM 1299 N N . PRO A 1 164 ? -8.152 -13.094 3.074 1.00 85.50 164 PRO A N 1
ATOM 1300 C CA . PRO A 1 164 ? -6.733 -12.881 2.806 1.00 85.50 164 PRO A CA 1
ATOM 1301 C C . PRO A 1 164 ? -6.389 -11.405 2.583 1.00 85.50 164 PRO A C 1
ATOM 1303 O O . PRO A 1 164 ? -5.271 -10.992 2.900 1.00 85.50 164 PRO A O 1
ATOM 1306 N N . VAL A 1 165 ? -7.331 -10.595 2.084 1.00 86.56 165 VAL A N 1
ATOM 1307 C CA . VAL A 1 165 ? -7.108 -9.163 1.856 1.00 86.56 165 VAL A CA 1
ATOM 1308 C C . VAL A 1 165 ? -6.948 -8.466 3.197 1.00 86.56 165 VAL A C 1
ATOM 1310 O O . VAL A 1 165 ? -5.958 -7.770 3.401 1.00 86.56 165 VAL A O 1
ATOM 1313 N N . LYS A 1 166 ? -7.848 -8.724 4.155 1.00 88.19 166 LYS A N 1
ATOM 1314 C CA . LYS A 1 166 ? -7.751 -8.144 5.503 1.00 88.19 166 LYS A CA 1
ATOM 1315 C C . LYS A 1 166 ? -6.453 -8.549 6.189 1.00 88.19 166 LYS A C 1
ATOM 1317 O O . LYS A 1 166 ? -5.766 -7.682 6.719 1.00 88.19 166 LYS A O 1
ATOM 1322 N N . ILE A 1 167 ? -6.080 -9.829 6.123 1.00 88.62 167 ILE A N 1
ATOM 1323 C CA . ILE A 1 167 ? -4.828 -10.331 6.709 1.00 88.62 167 ILE A CA 1
ATOM 1324 C C . ILE A 1 167 ? -3.622 -9.612 6.094 1.00 88.62 167 ILE A C 1
ATOM 1326 O O . ILE A 1 167 ? -2.772 -9.100 6.825 1.00 88.62 167 ILE A O 1
ATOM 1330 N N . SER A 1 168 ? -3.564 -9.517 4.762 1.00 88.38 168 SER A N 1
ATOM 1331 C CA . SER A 1 168 ? -2.472 -8.844 4.054 1.00 88.38 168 SER A CA 1
ATOM 1332 C C . SER A 1 168 ? -2.412 -7.349 4.373 1.00 88.38 168 SER A C 1
ATOM 1334 O O . SER A 1 168 ? -1.339 -6.818 4.662 1.00 88.38 168 SER A O 1
ATOM 1336 N N . THR A 1 169 ? -3.552 -6.655 4.371 1.00 89.56 169 THR A N 1
ATOM 1337 C CA . THR A 1 169 ? -3.643 -5.237 4.740 1.00 89.56 169 THR A CA 1
ATOM 1338 C C . THR A 1 169 ? -3.192 -5.024 6.185 1.00 89.56 169 THR A C 1
ATOM 1340 O O . THR A 1 169 ? -2.369 -4.146 6.444 1.00 89.56 169 THR A O 1
ATOM 1343 N N . THR A 1 170 ? -3.662 -5.843 7.131 1.00 92.12 170 THR A N 1
ATOM 1344 C CA . THR A 1 170 ? -3.260 -5.771 8.542 1.00 92.12 170 THR A CA 1
ATOM 1345 C C . THR A 1 170 ? -1.770 -6.009 8.720 1.00 92.12 170 THR A C 1
ATOM 1347 O O . THR A 1 170 ? -1.126 -5.258 9.449 1.00 92.12 170 THR A O 1
ATOM 1350 N N . PHE A 1 171 ? -1.208 -7.002 8.035 1.00 90.12 171 PHE A N 1
ATOM 1351 C CA . PHE A 1 171 ? 0.216 -7.300 8.093 1.00 90.12 171 PHE A CA 1
ATOM 1352 C C . PHE A 1 171 ? 1.073 -6.135 7.578 1.00 90.12 171 PHE A C 1
ATOM 1354 O O . PHE A 1 171 ? 2.025 -5.723 8.242 1.00 90.12 171 PHE A O 1
ATOM 1361 N N . ASN A 1 172 ? 0.689 -5.536 6.449 1.00 89.38 172 ASN A N 1
ATOM 1362 C CA . ASN A 1 172 ? 1.397 -4.387 5.888 1.00 89.38 172 ASN A CA 1
ATOM 1363 C C . ASN A 1 172 ? 1.346 -3.165 6.816 1.00 89.38 172 ASN A C 1
ATOM 1365 O O . ASN A 1 172 ? 2.356 -2.487 7.009 1.00 89.38 172 ASN A O 1
ATOM 1369 N N . VAL A 1 173 ? 0.186 -2.894 7.425 1.00 91.50 173 VAL A N 1
ATOM 1370 C CA . VAL A 1 173 ? 0.047 -1.808 8.407 1.00 91.50 173 VAL A CA 1
ATOM 1371 C C . VAL A 1 173 ? 0.858 -2.107 9.669 1.00 91.50 173 VAL A C 1
ATOM 1373 O O . VAL A 1 173 ? 1.525 -1.217 10.188 1.00 91.50 173 VAL A O 1
ATOM 1376 N N . TYR A 1 174 ? 0.862 -3.353 10.146 1.00 91.50 174 TYR A N 1
ATOM 1377 C CA . TYR A 1 174 ? 1.668 -3.772 11.292 1.00 91.50 174 TYR A CA 1
ATOM 1378 C C . TYR A 1 174 ? 3.164 -3.510 11.060 1.00 91.50 174 TYR A C 1
ATOM 1380 O O . TYR A 1 174 ? 3.802 -2.869 11.897 1.00 91.50 174 TYR A O 1
ATOM 1388 N N . ILE A 1 175 ? 3.706 -3.923 9.906 1.00 88.88 175 ILE A N 1
ATOM 1389 C CA . ILE A 1 175 ? 5.103 -3.647 9.536 1.00 88.88 175 ILE A CA 1
ATOM 1390 C C . ILE A 1 175 ? 5.371 -2.144 9.540 1.00 88.88 175 ILE A C 1
ATOM 1392 O O . ILE A 1 175 ? 6.346 -1.697 10.138 1.00 88.88 175 ILE A O 1
ATOM 1396 N N . GLU A 1 176 ? 4.506 -1.343 8.919 1.00 89.44 176 GLU A N 1
ATOM 1397 C CA . GLU A 1 176 ? 4.694 0.108 8.859 1.00 89.44 176 GLU A CA 1
ATOM 1398 C C . GLU A 1 176 ? 4.743 0.749 10.256 1.00 89.44 176 GLU A C 1
ATOM 1400 O O . GLU A 1 176 ? 5.584 1.614 10.526 1.00 89.44 176 GLU A O 1
ATOM 1405 N N . LEU A 1 177 ? 3.874 0.315 11.172 1.00 89.56 177 LEU A N 1
ATOM 1406 C CA . LEU A 1 177 ? 3.869 0.809 12.549 1.00 89.56 177 LEU A CA 1
ATOM 1407 C C . LEU A 1 177 ? 5.144 0.408 13.307 1.00 89.56 177 LEU A C 1
ATOM 1409 O O . LEU A 1 177 ? 5.701 1.224 14.047 1.00 89.56 177 LEU A O 1
ATOM 1413 N N . CYS A 1 178 ? 5.630 -0.817 13.113 1.00 86.38 178 CYS A N 1
ATOM 1414 C CA . CYS A 1 178 ? 6.834 -1.315 13.772 1.00 86.38 178 CYS A CA 1
ATOM 1415 C C . CYS A 1 178 ? 8.125 -0.714 13.196 1.00 86.38 178 CYS A C 1
ATOM 1417 O O . CYS A 1 178 ? 8.969 -0.236 13.952 1.00 86.38 178 CYS A O 1
ATOM 1419 N N . GLU A 1 179 ? 8.292 -0.725 11.875 1.00 85.56 179 GLU A N 1
ATOM 1420 C CA . GLU A 1 179 ? 9.567 -0.422 11.215 1.00 85.56 179 GLU A CA 1
ATOM 1421 C C . GLU A 1 179 ? 9.690 1.048 10.814 1.00 85.56 179 GLU A C 1
ATOM 1423 O O . GLU A 1 179 ? 10.706 1.688 11.105 1.00 85.56 179 GLU A O 1
ATOM 1428 N N . ALA A 1 180 ? 8.649 1.613 10.193 1.00 84.25 180 ALA A N 1
ATOM 1429 C CA . ALA A 1 180 ? 8.683 2.994 9.719 1.00 84.25 180 ALA A CA 1
ATOM 1430 C C . ALA A 1 180 ? 8.387 3.984 10.854 1.00 84.25 180 ALA A C 1
ATOM 1432 O O . ALA A 1 180 ? 9.108 4.967 11.032 1.00 84.25 180 ALA A O 1
ATOM 1433 N N . LYS A 1 181 ? 7.345 3.720 11.654 1.00 85.00 181 LYS A N 1
ATOM 1434 C CA . LYS A 1 181 ? 6.912 4.633 12.729 1.00 85.00 181 LYS A CA 1
ATOM 1435 C C . LYS A 1 181 ? 7.506 4.322 14.102 1.00 85.00 181 LYS A C 1
ATOM 1437 O O . LYS A 1 181 ? 7.435 5.181 14.982 1.00 85.00 181 LYS A O 1
ATOM 1442 N N . LYS A 1 182 ? 8.129 3.148 14.271 1.00 86.06 182 LYS A N 1
ATOM 1443 C CA . LYS A 1 182 ? 8.852 2.730 15.486 1.00 86.06 182 LYS A CA 1
ATOM 1444 C C . LYS A 1 182 ? 8.014 2.861 16.761 1.00 86.06 182 LYS A C 1
ATOM 1446 O O . LYS A 1 182 ? 8.469 3.413 17.765 1.00 86.06 182 LYS A O 1
ATOM 1451 N N . TYR A 1 183 ? 6.772 2.381 16.716 1.00 87.12 183 TYR A N 1
ATOM 1452 C CA . TYR A 1 183 ? 5.933 2.293 17.912 1.00 87.12 183 TYR A CA 1
ATOM 1453 C C . TYR A 1 183 ? 6.531 1.310 18.934 1.00 87.12 183 TYR A C 1
ATOM 1455 O O . TYR A 1 183 ? 7.207 0.350 18.572 1.00 87.12 183 TYR A O 1
ATOM 1463 N N . TRP A 1 184 ? 6.298 1.569 20.224 1.00 87.00 184 TRP A N 1
ATOM 1464 C CA . TRP A 1 184 ? 6.871 0.782 21.322 1.00 87.00 184 TRP A CA 1
ATOM 1465 C C . TRP A 1 184 ? 6.259 -0.618 21.416 1.00 87.00 184 TRP A C 1
ATOM 1467 O O . TRP A 1 184 ? 6.967 -1.596 21.637 1.00 87.00 184 TRP A O 1
ATOM 1477 N N . GLU A 1 185 ? 4.939 -0.700 21.276 1.00 87.12 185 GLU A N 1
ATOM 1478 C CA . GLU A 1 185 ? 4.181 -1.946 21.356 1.00 87.12 185 GLU A CA 1
ATOM 1479 C C . GLU A 1 185 ? 3.069 -1.907 20.308 1.00 87.12 185 GLU A C 1
ATOM 1481 O O . GLU A 1 185 ? 2.366 -0.899 20.200 1.00 87.12 185 GLU A O 1
ATOM 1486 N N . VAL A 1 186 ? 2.939 -2.983 19.531 1.00 90.62 186 VAL A N 1
ATOM 1487 C CA . VAL A 1 186 ? 1.927 -3.146 18.482 1.00 90.62 186 VAL A CA 1
ATOM 1488 C C . VAL A 1 186 ? 1.369 -4.561 18.605 1.00 90.62 186 VAL A C 1
ATOM 1490 O O . VAL A 1 186 ? 2.101 -5.524 18.395 1.00 90.62 186 VAL A O 1
ATOM 1493 N N . ASN A 1 187 ? 0.091 -4.689 18.952 1.00 88.88 187 ASN A N 1
ATOM 1494 C CA . ASN A 1 187 ? -0.595 -5.970 19.111 1.00 88.88 187 ASN A CA 1
ATOM 1495 C C . ASN A 1 187 ? -1.765 -6.044 18.129 1.00 88.88 187 ASN A C 1
ATOM 1497 O O . ASN A 1 187 ? -2.560 -5.114 18.048 1.00 88.88 187 ASN A O 1
ATOM 1501 N N . TYR A 1 188 ? -1.889 -7.142 17.392 1.00 90.69 188 TYR A N 1
ATOM 1502 C CA . TYR A 1 188 ? -3.010 -7.388 16.484 1.00 90.69 188 TYR A CA 1
ATOM 1503 C C . TYR A 1 188 ? -4.091 -8.215 17.186 1.00 90.69 188 TYR A C 1
ATOM 1505 O O . TYR A 1 188 ? -3.792 -9.161 17.915 1.00 90.69 188 TYR A O 1
ATOM 1513 N N . LYS A 1 189 ? -5.353 -7.848 16.972 1.00 90.50 189 LYS A N 1
ATOM 1514 C CA . LYS A 1 189 ? -6.531 -8.532 17.505 1.00 90.50 189 LYS A CA 1
ATOM 1515 C C . LYS A 1 189 ? -7.585 -8.675 16.416 1.00 90.50 189 LYS A C 1
ATOM 1517 O O . LYS A 1 189 ? -7.650 -7.874 15.485 1.00 90.50 189 LYS A O 1
ATOM 1522 N N . TYR A 1 190 ? -8.416 -9.698 16.559 1.00 91.38 190 TYR A N 1
ATOM 1523 C CA . TYR A 1 190 ? -9.552 -9.954 15.689 1.00 91.38 190 TYR A CA 1
ATOM 1524 C C . TYR A 1 190 ? -10.830 -9.933 16.515 1.00 91.38 190 TYR A C 1
ATOM 1526 O O . TYR A 1 190 ? -10.884 -10.529 17.591 1.00 91.38 190 TYR A O 1
ATOM 1534 N N . ASN A 1 191 ? -11.841 -9.229 16.019 1.00 89.75 191 ASN A N 1
ATOM 1535 C CA . ASN A 1 191 ? -13.181 -9.266 16.576 1.00 89.75 191 ASN A CA 1
ATOM 1536 C C . ASN A 1 191 ? -14.084 -10.084 15.648 1.00 89.75 191 ASN A C 1
ATOM 1538 O O . ASN A 1 191 ? -14.435 -9.618 14.564 1.00 89.75 191 ASN A O 1
ATOM 1542 N N . GLU A 1 192 ? -14.478 -11.276 16.101 1.00 87.06 192 GLU A N 1
ATOM 1543 C CA . GLU A 1 192 ? -15.343 -12.200 15.358 1.00 87.06 192 GLU A CA 1
ATOM 1544 C C . GLU A 1 192 ? -16.728 -11.609 15.065 1.00 87.06 192 GLU A C 1
ATOM 1546 O O . GLU A 1 192 ? -17.274 -11.828 13.989 1.00 87.06 192 GLU A O 1
ATOM 1551 N N . SER A 1 193 ? -17.287 -10.808 15.980 1.00 87.75 193 SER A N 1
ATOM 1552 C CA . SER A 1 193 ? -18.642 -10.250 15.828 1.00 87.75 193 SER A CA 1
ATOM 1553 C C . SER A 1 193 ? -18.739 -9.207 14.714 1.00 87.75 193 SER A C 1
ATOM 1555 O O . SER A 1 193 ? -19.800 -9.026 14.122 1.00 87.75 193 SER A O 1
ATOM 1557 N N . LEU A 1 194 ? -17.639 -8.506 14.437 1.00 85.25 194 LEU A N 1
ATOM 1558 C CA . LEU A 1 194 ? -17.564 -7.494 13.382 1.00 85.25 194 LEU A CA 1
ATOM 1559 C C . LEU A 1 194 ? -16.800 -7.966 12.144 1.00 85.25 194 LEU A C 1
ATOM 1561 O O . LEU A 1 194 ? -16.735 -7.214 11.169 1.00 85.25 194 LEU A O 1
ATOM 1565 N N . ASP A 1 195 ? -16.197 -9.159 12.202 1.00 89.38 195 ASP A N 1
ATOM 1566 C CA . ASP A 1 195 ? -15.222 -9.642 11.222 1.00 89.38 195 ASP A CA 1
ATOM 1567 C C . ASP A 1 195 ? -14.188 -8.539 10.896 1.00 89.38 195 ASP A C 1
ATOM 1569 O O . ASP A 1 195 ? -14.008 -8.091 9.755 1.00 89.38 195 ASP A O 1
ATOM 1573 N N . LEU A 1 196 ? -13.561 -8.017 11.959 1.00 91.06 196 LEU A N 1
ATOM 1574 C CA . LEU A 1 196 ? -12.658 -6.867 11.903 1.00 91.06 196 LEU A CA 1
ATOM 1575 C C . LEU A 1 196 ? -11.319 -7.181 12.573 1.00 91.06 196 LEU A C 1
ATOM 1577 O O . LEU A 1 196 ? -11.261 -7.482 13.766 1.00 91.06 196 LEU A O 1
ATOM 1581 N N . LEU A 1 197 ? -10.235 -7.029 11.812 1.00 92.50 197 LEU A N 1
ATOM 1582 C CA . LEU A 1 197 ? -8.874 -6.987 12.340 1.00 92.50 197 LEU A CA 1
ATOM 1583 C C . LEU A 1 197 ? -8.519 -5.558 12.753 1.00 92.50 197 LEU A C 1
ATOM 1585 O O . LEU A 1 197 ? -8.761 -4.605 12.013 1.00 92.50 197 LEU A O 1
ATOM 1589 N N . TYR A 1 198 ? -7.915 -5.409 13.927 1.00 94.25 198 TYR A N 1
ATOM 1590 C CA . TYR A 1 198 ? -7.445 -4.124 14.428 1.00 94.25 198 TYR A CA 1
ATOM 1591 C C . TYR A 1 198 ? -6.140 -4.272 15.211 1.00 94.25 198 TYR A C 1
ATOM 1593 O O . TYR A 1 198 ? -5.756 -5.357 15.646 1.00 94.25 198 TYR A O 1
ATOM 1601 N N . LEU A 1 199 ? -5.435 -3.158 15.356 1.00 93.88 199 LEU A N 1
ATOM 1602 C CA . LEU A 1 199 ? -4.121 -3.060 15.970 1.00 93.88 199 LEU A CA 1
ATOM 1603 C C . LEU A 1 199 ? -4.213 -2.148 17.194 1.00 93.88 199 LEU A C 1
ATOM 1605 O O . LEU A 1 199 ? -4.631 -0.996 17.094 1.00 93.88 199 LEU A O 1
ATOM 1609 N N . GLU A 1 200 ? -3.809 -2.656 18.348 1.00 93.56 200 GLU A N 1
ATOM 1610 C CA . GLU A 1 200 ? -3.617 -1.887 19.572 1.00 93.56 200 GLU A CA 1
ATOM 1611 C C . GLU A 1 200 ? -2.163 -1.448 19.664 1.00 93.56 200 GLU A C 1
ATOM 1613 O O . GLU A 1 200 ? -1.242 -2.265 19.627 1.00 93.56 200 GLU A O 1
ATOM 1618 N N . VAL A 1 201 ? -1.949 -0.143 19.769 1.00 93.75 201 VAL A N 1
ATOM 1619 C CA . VAL A 1 201 ? -0.643 0.459 19.527 1.00 93.75 201 VAL A CA 1
ATOM 1620 C C . VAL A 1 201 ? -0.296 1.417 20.660 1.00 93.75 201 VAL A C 1
ATOM 1622 O O . VAL A 1 201 ? -1.108 2.249 21.059 1.00 93.75 201 VAL A O 1
ATOM 1625 N N . LYS A 1 202 ? 0.935 1.350 21.172 1.00 90.31 202 LYS A N 1
ATOM 1626 C CA . LYS A 1 202 ? 1.488 2.348 22.099 1.00 90.31 202 LYS A CA 1
ATOM 1627 C C . LYS A 1 202 ? 2.690 3.035 21.481 1.00 90.31 202 LYS A C 1
ATOM 1629 O O . LYS A 1 202 ? 3.662 2.396 21.081 1.00 90.31 202 LYS A O 1
ATOM 1634 N N . ARG A 1 203 ? 2.662 4.366 21.447 1.00 88.44 203 ARG A N 1
ATOM 1635 C CA . ARG A 1 203 ? 3.766 5.191 20.932 1.00 88.44 203 ARG A CA 1
ATOM 1636 C C . ARG A 1 203 ? 4.980 5.178 21.853 1.00 88.44 203 ARG A C 1
ATOM 1638 O O . ARG A 1 203 ? 6.110 5.240 21.384 1.00 88.44 203 ARG A O 1
ATOM 1645 N N . ARG A 1 204 ? 4.753 5.124 23.163 1.00 88.12 204 ARG A N 1
ATOM 1646 C CA . ARG A 1 204 ? 5.782 5.042 24.207 1.00 88.12 204 ARG A CA 1
ATOM 1647 C C . ARG A 1 204 ? 5.289 4.110 25.308 1.00 88.12 204 ARG A C 1
ATOM 1649 O O . ARG A 1 204 ? 4.091 3.895 25.439 1.00 88.12 204 ARG A O 1
ATOM 1656 N N . LYS A 1 205 ? 6.191 3.632 26.166 1.00 86.69 205 LYS A N 1
ATOM 1657 C CA . LYS A 1 205 ? 5.832 2.764 27.302 1.00 86.69 205 LYS A CA 1
ATOM 1658 C C . LYS A 1 205 ? 4.729 3.352 28.202 1.00 86.69 205 LYS A C 1
ATOM 1660 O O . LYS A 1 205 ? 3.909 2.604 28.718 1.00 86.69 205 LYS A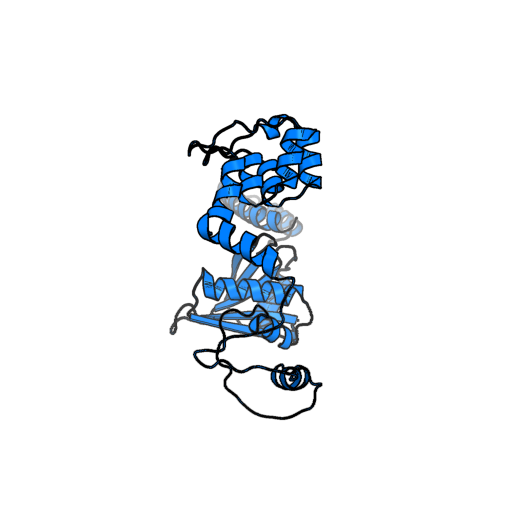 O 1
ATOM 1665 N N . SER A 1 206 ? 4.705 4.677 28.366 1.00 88.25 206 SER A N 1
ATOM 1666 C CA . SER A 1 206 ? 3.727 5.418 29.176 1.00 88.25 206 SER A CA 1
ATOM 1667 C C . SER A 1 206 ? 2.618 6.107 28.368 1.00 88.25 206 SER A C 1
ATOM 1669 O O . SER A 1 206 ? 1.830 6.852 28.946 1.00 88.25 206 SER A O 1
ATOM 1671 N N . SER A 1 207 ? 2.553 5.926 27.042 1.00 90.31 207 SER A N 1
ATOM 1672 C CA . SER A 1 207 ? 1.499 6.558 26.240 1.00 90.31 207 SER A CA 1
ATOM 1673 C C . SER A 1 207 ? 0.171 5.819 26.383 1.00 90.31 207 SER A C 1
ATOM 1675 O O . SER A 1 207 ? 0.153 4.604 26.581 1.00 90.31 207 SER A O 1
ATOM 1677 N N . GLN A 1 208 ? -0.934 6.540 26.182 1.00 88.81 208 GLN A N 1
ATOM 1678 C CA . GLN A 1 208 ? -2.247 5.921 26.012 1.00 88.81 208 GLN A CA 1
ATOM 1679 C C . GLN A 1 208 ? -2.243 4.958 24.816 1.00 88.81 208 GLN A C 1
ATOM 1681 O O . GLN A 1 208 ? -1.471 5.129 23.866 1.00 88.81 208 GLN A O 1
ATOM 1686 N N . LEU A 1 209 ? -3.078 3.927 24.909 1.00 90.56 209 LEU A N 1
ATOM 1687 C CA . LEU A 1 209 ? -3.263 2.928 23.865 1.00 90.56 209 LEU A CA 1
ATOM 1688 C C . LEU A 1 209 ? -4.114 3.534 22.746 1.00 90.56 209 LEU A C 1
ATOM 1690 O O . LEU A 1 209 ? -5.207 4.040 22.989 1.00 90.56 209 LEU A O 1
ATOM 1694 N N . GLU A 1 210 ? -3.582 3.513 21.529 1.00 91.81 210 GLU A N 1
ATOM 1695 C CA . GLU A 1 210 ? -4.248 3.978 20.318 1.00 91.81 210 GLU A CA 1
ATOM 1696 C C . GLU A 1 210 ? -4.682 2.777 19.480 1.00 91.81 210 GLU A C 1
ATOM 1698 O O . GLU A 1 210 ? -3.953 1.792 19.367 1.00 91.81 210 GLU A O 1
ATOM 1703 N N . LEU A 1 211 ? -5.870 2.865 18.883 1.00 94.19 211 LEU A N 1
ATOM 1704 C CA . LEU A 1 211 ? -6.432 1.791 18.075 1.00 94.19 211 LEU A CA 1
ATOM 1705 C C . LEU A 1 211 ? -6.346 2.154 16.594 1.00 94.19 211 LEU A C 1
ATOM 1707 O O . LEU A 1 211 ? -6.814 3.218 16.177 1.00 94.19 211 LEU A O 1
ATOM 1711 N N . PHE A 1 212 ? -5.732 1.266 15.821 1.00 94.88 212 PHE A N 1
ATOM 1712 C CA . PHE A 1 212 ? -5.546 1.392 14.385 1.00 94.88 212 PHE A CA 1
ATOM 1713 C C . PHE A 1 212 ? -6.323 0.290 13.666 1.00 94.88 212 PHE A C 1
ATOM 1715 O O . PHE A 1 212 ? -6.127 -0.888 13.941 1.00 94.88 212 PHE A O 1
ATOM 1722 N N . VAL A 1 213 ? -7.200 0.663 12.740 1.00 94.94 213 VAL A N 1
ATOM 1723 C CA . VAL A 1 213 ? -7.991 -0.268 11.928 1.00 94.94 213 VAL A CA 1
ATOM 1724 C C . VAL A 1 213 ? -7.439 -0.256 10.501 1.00 94.94 213 VAL A C 1
ATOM 1726 O O . VAL A 1 213 ? -7.582 0.755 9.810 1.00 94.94 213 VAL A O 1
ATOM 1729 N N . PRO A 1 214 ? -6.779 -1.336 10.052 1.00 93.81 214 PRO A N 1
ATOM 1730 C CA . PRO A 1 214 ? -6.342 -1.485 8.669 1.00 93.81 214 PRO A CA 1
ATOM 1731 C C . PRO A 1 214 ? -7.547 -1.549 7.731 1.00 93.81 214 PRO A C 1
ATOM 1733 O O . PRO A 1 214 ? -8.475 -2.323 7.961 1.00 93.81 214 PRO A O 1
ATOM 1736 N N . TRP A 1 215 ? -7.524 -0.749 6.671 1.00 90.50 215 TRP A N 1
ATOM 1737 C CA . TRP A 1 215 ? -8.606 -0.670 5.702 1.00 90.50 215 TRP A CA 1
ATOM 1738 C C . TRP A 1 215 ? -8.045 -0.648 4.273 1.00 90.50 215 TRP A C 1
ATOM 1740 O O . TRP A 1 215 ? -7.158 0.155 3.985 1.00 90.50 215 TRP A O 1
ATOM 1750 N N . PRO A 1 216 ? -8.502 -1.512 3.357 1.00 86.31 216 PRO A N 1
ATOM 1751 C CA . PRO A 1 216 ? -8.102 -1.426 1.954 1.00 86.31 216 PRO A CA 1
ATOM 1752 C C . PRO A 1 216 ? -8.613 -0.126 1.318 1.00 86.31 216 PRO A C 1
ATOM 1754 O O . PRO A 1 216 ? -9.796 0.191 1.444 1.00 86.31 216 PRO A O 1
ATOM 1757 N N . ALA A 1 217 ? -7.756 0.611 0.607 1.00 79.75 217 ALA A N 1
ATOM 1758 C CA . ALA A 1 217 ? -8.131 1.890 -0.013 1.00 79.75 217 ALA A CA 1
ATOM 1759 C C . ALA A 1 217 ? -9.276 1.759 -1.034 1.00 79.75 217 ALA A C 1
ATOM 1761 O O . ALA A 1 217 ? -10.103 2.653 -1.143 1.00 79.75 217 ALA A O 1
ATOM 1762 N N . LEU A 1 218 ? -9.361 0.619 -1.725 1.00 77.19 218 LEU A N 1
ATOM 1763 C CA . LEU A 1 218 ? -10.409 0.330 -2.712 1.00 77.19 218 LEU A CA 1
ATOM 1764 C C . LEU A 1 218 ? -11.745 -0.103 -2.085 1.00 77.19 218 LEU A C 1
ATOM 1766 O O . LEU A 1 218 ? -12.703 -0.380 -2.803 1.00 77.19 218 LEU A O 1
ATOM 1770 N N . SER A 1 219 ? -11.819 -0.217 -0.756 1.00 76.81 219 SER A N 1
ATOM 1771 C CA . SER A 1 219 ? -13.028 -0.672 -0.073 1.00 76.81 219 SER A CA 1
ATOM 1772 C C . SER A 1 219 ? -13.805 0.490 0.535 1.00 76.81 219 SER A C 1
ATOM 1774 O O . SER A 1 219 ? -13.287 1.267 1.339 1.00 76.81 219 SER A O 1
ATOM 1776 N N . ASN A 1 220 ? -15.087 0.578 0.191 1.00 80.19 220 ASN A N 1
ATOM 1777 C CA . ASN A 1 220 ? -15.961 1.621 0.712 1.00 80.19 220 ASN A CA 1
ATOM 1778 C C . ASN A 1 220 ? -16.271 1.396 2.195 1.00 80.19 220 ASN A C 1
ATOM 1780 O O . ASN A 1 220 ? -16.557 0.279 2.634 1.00 80.19 220 ASN A O 1
ATOM 1784 N N . ILE A 1 221 ? -16.270 2.486 2.961 1.00 84.25 221 ILE A N 1
ATOM 1785 C CA . ILE A 1 221 ? -16.646 2.499 4.374 1.00 84.25 221 ILE A CA 1
ATOM 1786 C C . ILE A 1 221 ? -17.839 3.434 4.586 1.00 84.25 221 ILE A C 1
ATOM 1788 O O . ILE A 1 221 ? -17.819 4.591 4.174 1.00 84.25 221 ILE A O 1
ATOM 1792 N N . SER A 1 222 ? -18.905 2.929 5.210 1.00 83.38 222 SER A N 1
ATOM 1793 C CA . SER A 1 222 ? -20.075 3.733 5.574 1.00 83.38 222 SER A CA 1
ATOM 1794 C C . SER A 1 222 ? -19.940 4.291 6.991 1.00 83.38 222 SER A C 1
ATOM 1796 O O . SER A 1 222 ? -19.314 3.673 7.854 1.00 83.38 222 SER A O 1
ATOM 1798 N N . LEU A 1 223 ? -20.573 5.440 7.248 1.00 82.69 223 LEU A N 1
ATOM 1799 C CA . LEU A 1 223 ? -20.607 6.053 8.582 1.00 82.69 223 LEU A CA 1
ATOM 1800 C C . LEU A 1 223 ? -21.230 5.108 9.618 1.00 82.69 223 LEU A C 1
ATOM 1802 O O . LEU A 1 223 ? -20.634 4.888 10.666 1.00 82.69 223 LEU A O 1
ATOM 1806 N N . ASP A 1 224 ? -22.331 4.438 9.269 1.00 85.62 224 ASP A N 1
ATOM 1807 C CA . ASP A 1 224 ? -22.991 3.456 10.140 1.00 85.62 224 ASP A CA 1
ATOM 1808 C C . ASP A 1 224 ? -22.047 2.303 10.534 1.00 85.62 224 ASP A C 1
ATOM 1810 O O . ASP A 1 224 ? -22.119 1.768 11.641 1.00 85.62 224 ASP A O 1
ATOM 1814 N N . LYS A 1 225 ? -21.138 1.892 9.633 1.00 86.31 225 LYS A N 1
ATOM 1815 C CA . LYS A 1 225 ? -20.139 0.855 9.931 1.00 86.31 225 LYS A CA 1
ATOM 1816 C C . LYS A 1 225 ? -19.069 1.384 10.883 1.00 86.31 225 LYS A C 1
ATOM 1818 O O . LYS A 1 225 ? -18.653 0.652 11.774 1.00 86.31 225 LYS A O 1
ATOM 1823 N N . ILE A 1 226 ? -18.652 2.638 10.728 1.00 87.88 226 ILE A N 1
ATOM 1824 C CA . ILE A 1 226 ? -17.697 3.288 11.636 1.00 87.88 226 ILE A CA 1
ATOM 1825 C C . ILE A 1 226 ? -18.292 3.408 13.042 1.00 87.88 226 ILE A C 1
ATOM 1827 O O . ILE A 1 226 ? -17.620 3.048 14.007 1.00 87.88 226 ILE A O 1
ATOM 1831 N N . GLU A 1 227 ? -19.551 3.833 13.160 1.00 86.81 227 GLU A N 1
ATOM 1832 C CA . GLU A 1 227 ? -20.257 3.935 14.443 1.00 86.81 227 GLU A CA 1
ATOM 1833 C C . GLU A 1 227 ? -20.345 2.575 15.141 1.00 86.81 227 GLU A C 1
ATOM 1835 O O . GLU A 1 227 ? -19.916 2.449 16.288 1.00 86.81 227 GLU A O 1
ATOM 1840 N N . LYS A 1 228 ? -20.758 1.522 14.420 1.00 90.06 228 LYS A N 1
ATOM 1841 C CA . LYS A 1 228 ? -20.774 0.144 14.945 1.00 90.06 228 LYS A CA 1
ATOM 1842 C C . LYS A 1 228 ? -19.403 -0.319 15.439 1.00 90.06 228 LYS A C 1
ATOM 1844 O O . LYS A 1 228 ? -19.313 -0.982 16.469 1.00 90.06 228 LYS A O 1
ATOM 1849 N N . ILE A 1 229 ? -18.330 0.022 14.720 1.00 89.94 229 ILE A N 1
ATOM 1850 C CA . ILE A 1 229 ? -16.957 -0.308 15.128 1.00 89.94 229 ILE A CA 1
ATOM 1851 C C . ILE A 1 229 ? -16.585 0.435 16.418 1.00 89.94 229 ILE A C 1
ATOM 1853 O O . ILE A 1 229 ? -16.025 -0.171 17.331 1.00 89.94 229 ILE A O 1
ATOM 1857 N N . GLN A 1 230 ? -16.904 1.727 16.520 1.00 90.00 230 GLN A N 1
ATOM 1858 C CA . GLN A 1 230 ? -16.621 2.523 17.718 1.00 90.00 230 GLN A CA 1
ATOM 1859 C C . GLN A 1 230 ? -17.405 2.033 18.941 1.00 90.00 230 GLN A C 1
ATOM 1861 O O . GLN A 1 230 ? -16.843 1.979 20.036 1.00 90.00 230 GLN A O 1
ATOM 1866 N N . GLU A 1 231 ? -18.671 1.652 18.759 1.00 89.31 231 GLU A N 1
ATOM 1867 C CA . GLU A 1 231 ? -19.519 1.091 19.814 1.00 89.31 231 GLU A CA 1
ATOM 1868 C C . GLU A 1 231 ? -19.012 -0.270 20.290 1.00 89.31 231 GLU A C 1
ATOM 1870 O O . GLU A 1 231 ? -18.812 -0.462 21.488 1.00 89.31 231 GLU A O 1
ATOM 1875 N N . ALA A 1 232 ? -18.729 -1.191 19.366 1.00 89.56 232 ALA A N 1
ATOM 1876 C CA . ALA A 1 232 ? -18.280 -2.538 19.711 1.00 89.56 232 ALA A CA 1
ATOM 1877 C C . ALA A 1 232 ? -16.900 -2.561 20.383 1.00 89.56 232 ALA A C 1
ATOM 1879 O O . ALA A 1 232 ? -16.644 -3.401 21.241 1.00 89.56 232 ALA A O 1
ATOM 1880 N N . LEU A 1 233 ? -16.000 -1.655 19.989 1.00 87.31 233 LEU A N 1
ATOM 1881 C CA . LEU A 1 233 ? -14.670 -1.536 20.591 1.00 87.31 233 LEU A CA 1
ATOM 1882 C C . LEU A 1 233 ? -14.658 -0.622 21.828 1.00 87.31 233 LEU A C 1
ATOM 1884 O O . LEU A 1 233 ? -13.643 -0.557 22.517 1.00 87.31 233 LEU A O 1
ATOM 1888 N N . ASN A 1 234 ? -15.767 0.070 22.118 1.00 89.31 234 ASN A N 1
ATOM 1889 C CA . ASN A 1 234 ? -15.925 1.025 23.217 1.00 89.31 234 ASN A CA 1
ATOM 1890 C C . ASN A 1 234 ? -14.786 2.066 23.297 1.00 89.31 234 ASN A C 1
ATOM 1892 O O . ASN A 1 234 ? -14.238 2.345 24.366 1.00 89.31 234 ASN A O 1
ATOM 1896 N N . VAL A 1 235 ? -14.407 2.635 22.148 1.00 87.31 235 VAL A N 1
ATOM 1897 C CA . VAL A 1 235 ? -13.314 3.617 22.037 1.00 87.31 235 VAL A CA 1
ATOM 1898 C C . VAL A 1 235 ? -13.823 5.000 21.639 1.00 87.31 235 VAL A C 1
ATOM 1900 O O . VAL A 1 235 ? -14.667 5.148 20.760 1.00 87.31 235 VAL A O 1
ATOM 1903 N N . GLU A 1 236 ? -13.261 6.046 22.251 1.00 85.56 236 GLU A N 1
ATOM 1904 C CA . GLU A 1 236 ? -13.586 7.439 21.905 1.00 85.56 236 GLU A CA 1
ATOM 1905 C C . GLU A 1 236 ? -12.971 7.853 20.559 1.00 85.56 236 GLU A C 1
ATOM 1907 O O . GLU A 1 236 ? -13.573 8.611 19.799 1.00 85.56 236 GLU A O 1
ATOM 1912 N N . LYS A 1 237 ? -11.756 7.370 20.265 1.00 86.88 237 LYS A N 1
ATOM 1913 C CA . LYS A 1 237 ? -10.980 7.726 19.070 1.00 86.88 237 LYS A CA 1
ATOM 1914 C C . LYS A 1 237 ? -10.412 6.470 18.422 1.00 86.88 237 LYS A C 1
ATOM 1916 O O . LYS A 1 237 ? -9.736 5.692 19.089 1.00 86.88 237 LYS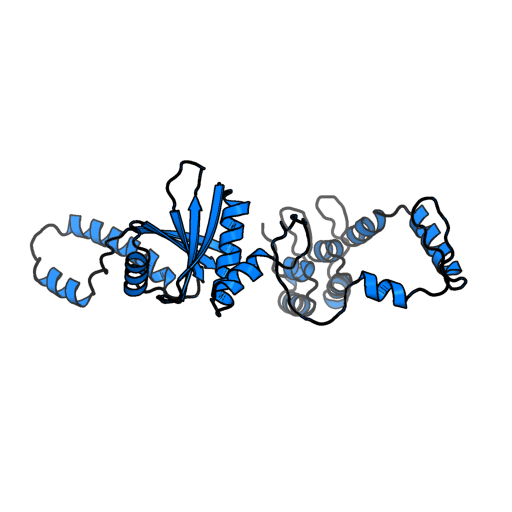 A O 1
ATOM 1921 N N . VAL A 1 238 ? -10.626 6.325 17.120 1.00 91.06 238 VAL A N 1
ATOM 1922 C CA . VAL A 1 238 ? -10.101 5.226 16.301 1.00 91.06 238 VAL A CA 1
ATOM 1923 C C . VAL A 1 238 ? -9.403 5.793 15.069 1.00 91.06 238 VAL A C 1
ATOM 1925 O O . VAL A 1 238 ? -9.876 6.760 14.476 1.00 91.06 238 VAL A O 1
ATOM 1928 N N . SER A 1 239 ? -8.253 5.235 14.703 1.00 92.19 239 SER A N 1
ATOM 1929 C CA . SER A 1 239 ? -7.515 5.647 13.506 1.00 92.19 239 SER A CA 1
ATOM 1930 C C . SER A 1 239 ? -7.675 4.596 12.414 1.00 92.19 239 SER A C 1
ATOM 1932 O O . SER A 1 239 ? -7.263 3.458 12.596 1.00 92.19 239 SER A O 1
ATOM 1934 N N . PHE A 1 240 ? -8.243 4.958 11.273 1.00 92.12 240 PHE A N 1
ATOM 1935 C CA . PHE A 1 240 ? -8.300 4.094 10.098 1.00 92.12 240 PHE A CA 1
ATOM 1936 C C . PHE A 1 240 ? -7.045 4.291 9.256 1.00 92.12 240 PHE A C 1
ATOM 1938 O O . PHE A 1 240 ? -6.659 5.427 8.981 1.00 92.12 240 PHE A O 1
ATOM 1945 N N . VAL A 1 241 ? -6.408 3.190 8.862 1.00 91.31 241 VAL A N 1
ATOM 1946 C CA . VAL A 1 241 ? -5.232 3.189 7.985 1.00 91.31 241 VAL A CA 1
ATOM 1947 C C . VAL A 1 241 ? -5.646 2.646 6.635 1.00 91.31 241 VAL A C 1
ATOM 1949 O O . VAL A 1 241 ? -5.748 1.433 6.462 1.00 91.31 241 VAL A O 1
ATOM 1952 N N . PHE A 1 242 ? -5.877 3.549 5.692 1.00 90.44 242 PHE A N 1
ATOM 1953 C CA . PHE A 1 242 ? -6.185 3.208 4.314 1.00 90.44 242 PHE A CA 1
ATOM 1954 C C . PHE A 1 242 ? -4.896 2.831 3.603 1.00 90.44 242 PHE A C 1
ATOM 1956 O O . PHE A 1 242 ? -4.025 3.682 3.419 1.00 90.44 242 PHE A O 1
ATOM 1963 N N . LYS A 1 243 ? -4.765 1.554 3.246 1.00 85.25 243 LYS A N 1
ATOM 1964 C CA . LYS A 1 243 ? -3.609 1.020 2.527 1.00 85.25 243 LYS A CA 1
ATOM 1965 C C . LYS A 1 243 ? -3.967 0.848 1.058 1.00 85.25 243 LYS A C 1
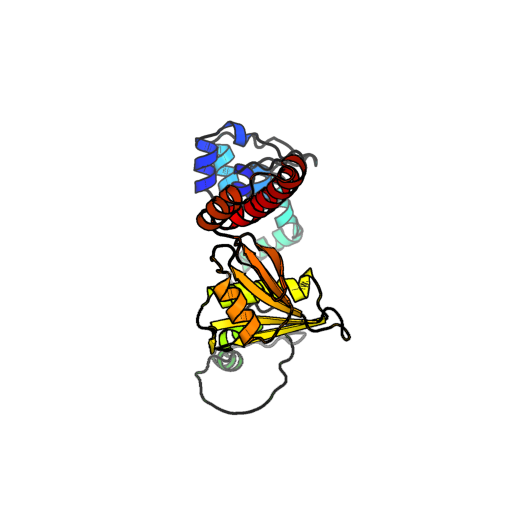ATOM 1967 O O . LYS A 1 243 ? -4.884 0.089 0.737 1.00 85.25 243 LYS A O 1
ATOM 1972 N N . ALA A 1 244 ? -3.251 1.547 0.188 1.00 82.44 244 ALA A N 1
ATOM 1973 C CA . ALA A 1 244 ? -3.340 1.357 -1.252 1.00 82.44 244 ALA A CA 1
ATOM 1974 C C . ALA A 1 244 ? -2.336 0.296 -1.733 1.00 82.44 244 ALA A C 1
ATOM 1976 O O . ALA A 1 244 ? -1.404 -0.086 -1.016 1.00 82.44 244 ALA A O 1
ATOM 1977 N N . GLU A 1 245 ? -2.549 -0.205 -2.950 1.00 78.19 245 GLU A N 1
ATOM 1978 C CA . GLU A 1 245 ? -1.722 -1.255 -3.565 1.00 78.19 245 GLU A CA 1
ATOM 1979 C C . GLU A 1 245 ? -0.288 -0.787 -3.849 1.00 78.19 245 GLU A C 1
ATOM 1981 O O . GLU A 1 245 ? 0.657 -1.567 -3.759 1.00 78.19 245 GLU A O 1
ATOM 1986 N N . ASP A 1 246 ? -0.101 0.512 -4.084 1.00 79.00 246 ASP A N 1
ATOM 1987 C CA . ASP A 1 246 ? 1.199 1.164 -4.279 1.00 79.00 246 ASP A CA 1
ATOM 1988 C C . ASP A 1 246 ? 2.007 1.336 -2.975 1.00 79.00 246 ASP A C 1
ATOM 1990 O O . ASP A 1 246 ? 3.006 2.053 -2.929 1.00 79.00 246 ASP A O 1
ATOM 1994 N N . SER A 1 247 ? 1.587 0.660 -1.901 1.00 78.44 247 SER A N 1
ATOM 1995 C CA . SER A 1 247 ? 2.143 0.748 -0.550 1.00 78.44 247 SER A CA 1
ATOM 1996 C C . SER A 1 247 ? 1.946 2.094 0.151 1.00 78.44 247 SER A C 1
ATOM 1998 O O . SER A 1 247 ? 2.430 2.249 1.279 1.00 78.44 247 SER A O 1
ATOM 2000 N N . THR A 1 248 ? 1.207 3.043 -0.428 1.00 82.44 248 THR A N 1
ATOM 2001 C CA . THR A 1 248 ? 0.868 4.286 0.270 1.00 82.44 248 THR A CA 1
ATOM 2002 C C . THR A 1 248 ? -0.151 4.030 1.379 1.00 82.44 248 THR A C 1
ATOM 2004 O O . THR A 1 248 ? -1.041 3.181 1.271 1.00 82.44 248 THR A O 1
ATOM 2007 N N . SER A 1 249 ? 0.021 4.748 2.489 1.00 86.00 249 SER A N 1
ATOM 2008 C CA . SER A 1 249 ? -0.848 4.653 3.660 1.00 86.00 249 SER A CA 1
ATOM 2009 C C . SER A 1 249 ? -1.350 6.026 4.051 1.00 86.00 249 SER A C 1
ATOM 2011 O O . SER A 1 249 ? -0.556 6.928 4.328 1.00 86.00 249 SER A O 1
ATOM 2013 N N . ILE A 1 250 ? -2.667 6.165 4.144 1.00 86.69 250 ILE A N 1
ATOM 2014 C CA . ILE A 1 250 ? -3.317 7.381 4.624 1.00 86.69 250 ILE A CA 1
ATOM 2015 C C . ILE A 1 250 ? -4.008 7.062 5.944 1.00 86.69 250 ILE A C 1
ATOM 2017 O O . ILE A 1 250 ? -4.755 6.093 6.050 1.00 86.69 250 ILE A O 1
ATOM 2021 N N . ILE A 1 251 ? -3.738 7.867 6.972 1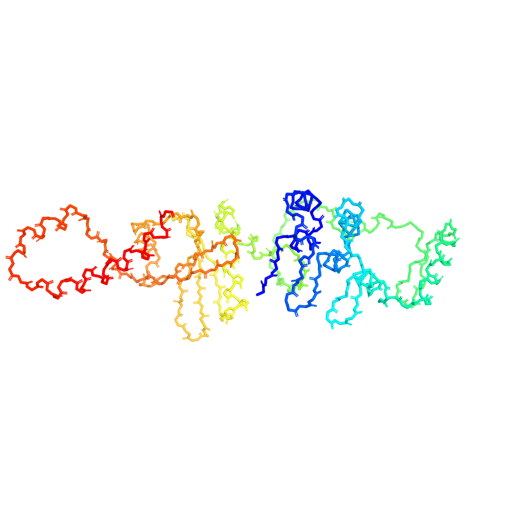.00 86.94 251 ILE A N 1
ATOM 2022 C CA . ILE A 1 251 ? -4.289 7.650 8.310 1.00 86.94 251 ILE A CA 1
ATOM 2023 C C . ILE A 1 251 ? -5.301 8.735 8.630 1.00 86.94 251 ILE A C 1
ATOM 2025 O O . ILE A 1 251 ? -4.939 9.905 8.743 1.00 86.94 251 ILE A O 1
ATOM 2029 N N . TYR A 1 252 ? -6.546 8.328 8.852 1.00 87.31 252 TYR A N 1
ATOM 2030 C CA . TYR A 1 252 ? -7.619 9.206 9.301 1.00 87.31 252 TYR A CA 1
ATOM 2031 C C . TYR A 1 252 ? -8.015 8.864 10.727 1.00 87.31 252 TYR A C 1
ATOM 2033 O O . TYR A 1 252 ? -8.342 7.722 11.038 1.00 87.31 252 TYR A O 1
ATOM 2041 N N . ARG A 1 253 ? -8.006 9.867 11.604 1.00 88.50 253 ARG A N 1
ATOM 2042 C CA . ARG A 1 253 ? -8.445 9.716 12.991 1.00 88.50 253 ARG A CA 1
ATOM 2043 C C . ARG A 1 253 ? -9.890 10.170 13.118 1.00 88.50 253 ARG A C 1
ATOM 2045 O O . ARG A 1 253 ? -10.206 11.317 12.822 1.00 88.50 253 ARG A O 1
ATOM 2052 N N . VAL A 1 254 ? -10.735 9.275 13.602 1.00 88.12 254 VAL A N 1
ATOM 2053 C CA . VAL A 1 254 ? -12.160 9.499 13.825 1.00 88.12 254 VAL A CA 1
ATOM 2054 C C . VAL A 1 254 ? -12.432 9.532 15.325 1.00 88.12 254 VAL A C 1
ATOM 2056 O O . VAL A 1 254 ? -11.975 8.659 16.064 1.00 88.12 254 VAL A O 1
ATOM 2059 N N . SER A 1 255 ? -13.171 10.540 15.780 1.00 87.44 255 SER A N 1
ATOM 2060 C CA . SER A 1 255 ? -13.694 10.642 17.146 1.00 87.44 255 SER A CA 1
ATOM 2061 C C . SER A 1 255 ? -15.182 10.302 17.192 1.00 87.44 255 SER A C 1
ATOM 2063 O O . SER A 1 255 ? -15.881 10.424 16.189 1.00 87.44 255 SER A O 1
ATOM 2065 N N . LYS A 1 256 ? -15.675 9.869 18.354 1.00 81.94 256 LYS A N 1
ATOM 2066 C CA . LYS A 1 256 ? -17.103 9.623 18.595 1.00 81.94 256 LYS A CA 1
ATOM 2067 C C . LYS A 1 256 ? -17.931 10.896 18.343 1.00 81.94 256 LYS A C 1
ATOM 2069 O O . LYS A 1 256 ? -17.460 11.996 18.623 1.00 81.94 256 LYS A O 1
ATOM 2074 N N . GLY A 1 257 ? -19.161 10.732 17.848 1.00 75.00 257 GLY A N 1
ATOM 2075 C CA . GLY A 1 257 ? -20.080 11.841 17.556 1.00 75.00 257 GLY A CA 1
ATOM 2076 C C . GLY A 1 257 ? -20.015 12.348 16.113 1.00 75.00 257 GLY A C 1
ATOM 2077 O O . GLY A 1 257 ? -20.162 13.546 15.878 1.00 75.00 257 GLY A O 1
ATOM 2078 N N . LEU A 1 258 ? -19.770 11.455 15.150 1.00 67.25 258 LEU A N 1
ATOM 2079 C CA . LEU A 1 258 ? -19.882 11.792 13.734 1.00 67.25 258 LEU A CA 1
ATOM 2080 C C . LEU A 1 258 ? -21.320 12.223 13.419 1.00 67.25 258 LEU A C 1
ATOM 2082 O O . LEU A 1 258 ? -22.274 11.522 13.732 1.00 67.25 258 LEU A O 1
ATOM 2086 N N . VAL A 1 259 ? -21.476 13.389 12.795 1.00 68.50 259 VAL A N 1
ATOM 2087 C CA . VAL A 1 259 ? -22.777 13.869 12.320 1.00 68.50 259 VAL A CA 1
ATOM 2088 C C . VAL A 1 259 ? -22.835 13.625 10.822 1.00 68.50 259 VAL A C 1
ATOM 2090 O O . VAL A 1 259 ? -21.996 14.136 10.075 1.00 68.50 259 VAL A O 1
ATOM 2093 N N . LYS A 1 260 ? -23.823 12.845 10.370 1.00 65.56 260 LYS A N 1
ATOM 2094 C CA . LYS A 1 260 ? -24.065 12.640 8.940 1.00 65.56 260 LYS A CA 1
ATOM 2095 C C . LYS A 1 260 ? -24.313 14.005 8.281 1.00 65.56 260 LYS A C 1
ATOM 2097 O O . LYS A 1 260 ? -25.147 14.761 8.785 1.00 65.56 260 LYS A O 1
ATOM 2102 N N . PRO A 1 261 ? -23.617 14.347 7.181 1.00 63.16 261 PRO A N 1
ATOM 2103 C CA . PRO A 1 261 ? -23.880 15.598 6.481 1.00 63.16 261 PRO A CA 1
ATOM 2104 C C . PRO A 1 261 ? -25.355 15.638 6.069 1.00 63.16 261 PRO A C 1
ATOM 2106 O O . PRO A 1 261 ? -25.887 14.643 5.567 1.00 63.16 261 PRO A O 1
ATOM 2109 N N . MET A 1 262 ? -26.025 16.765 6.337 1.00 61.97 262 MET A N 1
ATOM 2110 C CA . MET A 1 262 ? -27.448 16.932 6.029 1.00 61.97 262 MET A CA 1
ATOM 2111 C C . MET A 1 262 ? -27.692 16.612 4.554 1.00 61.97 262 MET A C 1
ATOM 2113 O O . MET A 1 262 ? -26.968 17.079 3.673 1.00 61.97 262 MET A O 1
ATOM 2117 N N . THR A 1 263 ? -28.705 15.792 4.280 1.00 60.78 263 THR A N 1
ATOM 2118 C CA . THR A 1 263 ? -29.069 15.444 2.907 1.00 60.78 263 THR A CA 1
ATOM 2119 C C . THR A 1 263 ? -29.539 16.696 2.167 1.00 60.78 263 THR A C 1
ATOM 2121 O O . THR A 1 263 ? -30.141 17.596 2.757 1.00 60.78 263 THR A O 1
ATOM 2124 N N . PHE A 1 264 ? -29.296 16.754 0.856 1.00 56.22 264 PHE A N 1
ATOM 2125 C CA . PHE A 1 264 ? -29.674 17.897 0.013 1.00 56.22 264 PHE A CA 1
ATOM 2126 C C . PHE A 1 264 ? -31.164 18.272 0.157 1.00 56.22 264 PHE A C 1
ATOM 2128 O O . PHE A 1 264 ? -31.505 19.449 0.200 1.00 56.22 264 PHE A O 1
ATOM 2135 N N . SER A 1 265 ? -32.035 17.276 0.364 1.00 54.72 265 SER A N 1
ATOM 2136 C CA . SER A 1 265 ? -33.470 17.458 0.631 1.00 54.72 265 SER A CA 1
ATOM 2137 C C . SER A 1 265 ? -33.790 18.202 1.937 1.00 54.72 265 SER A C 1
ATOM 2139 O O . SER A 1 265 ? -34.811 18.884 2.002 1.00 54.72 265 SER A O 1
ATOM 2141 N N . MET A 1 266 ? -32.967 18.071 2.983 1.00 52.34 266 MET A N 1
ATOM 2142 C CA . MET A 1 266 ? -33.150 18.817 4.237 1.00 52.34 266 MET A CA 1
ATOM 2143 C C . MET A 1 266 ? -32.564 20.227 4.138 1.00 52.34 266 MET A C 1
ATOM 2145 O O . MET A 1 266 ? -33.126 21.162 4.704 1.00 52.34 266 MET A O 1
ATOM 2149 N N . LEU A 1 267 ? -31.482 20.397 3.371 1.00 55.06 267 LEU A N 1
ATOM 2150 C CA . LEU A 1 267 ? -30.880 21.705 3.102 1.00 55.06 267 LEU A CA 1
ATOM 2151 C C . LEU A 1 267 ? -31.833 22.615 2.318 1.00 55.06 267 LEU A C 1
ATOM 2153 O O . LEU A 1 267 ? -31.966 23.784 2.665 1.00 55.06 267 LEU A O 1
ATOM 2157 N N . THR A 1 268 ? -32.562 22.088 1.328 1.00 55.22 268 THR A N 1
ATOM 2158 C CA . THR A 1 268 ? -33.568 22.869 0.584 1.00 55.22 268 THR A CA 1
ATOM 2159 C C . THR A 1 268 ? -34.727 23.324 1.469 1.00 55.22 268 THR A C 1
ATOM 2161 O O . THR A 1 268 ? -35.230 24.430 1.296 1.00 55.22 268 THR A O 1
ATOM 2164 N N . HIS A 1 269 ? -35.123 22.512 2.454 1.00 54.72 269 HIS A N 1
ATOM 2165 C CA . HIS A 1 269 ? -36.210 22.854 3.373 1.00 54.72 269 HIS A CA 1
ATOM 2166 C C . HIS A 1 269 ? -35.784 23.884 4.435 1.00 54.72 269 HIS A C 1
ATOM 2168 O O . HIS A 1 269 ? -36.588 24.728 4.822 1.00 54.72 269 HIS A O 1
ATOM 2174 N N . TYR A 1 270 ? -34.521 23.849 4.877 1.00 51.53 270 TYR A N 1
ATOM 2175 C CA . TYR A 1 270 ? -33.950 24.845 5.792 1.00 51.53 270 TYR A CA 1
ATOM 2176 C C . TYR A 1 270 ? -33.644 26.179 5.102 1.00 51.53 270 TYR A C 1
ATOM 2178 O O . TYR A 1 270 ? -33.898 27.227 5.687 1.00 51.53 270 TYR A O 1
ATOM 2186 N N . LEU A 1 271 ? -33.160 26.157 3.855 1.00 53.19 271 LEU A N 1
ATOM 2187 C CA . LEU A 1 271 ? -32.890 27.372 3.078 1.00 53.19 271 LEU A CA 1
ATOM 2188 C C . LEU A 1 271 ? -34.173 28.136 2.716 1.00 53.19 271 LEU A C 1
ATOM 2190 O O . LEU A 1 271 ? -34.143 29.359 2.692 1.00 53.19 271 LEU A O 1
ATOM 2194 N N . LEU A 1 272 ? -35.302 27.441 2.519 1.00 53.22 272 LEU A N 1
ATOM 2195 C CA . LEU A 1 272 ? -36.620 28.074 2.352 1.00 53.22 272 LEU A CA 1
ATOM 2196 C C . LEU A 1 272 ? -37.170 28.696 3.650 1.00 53.22 272 LEU A C 1
ATOM 2198 O O . LEU A 1 272 ? -38.040 29.558 3.591 1.00 53.22 272 LEU A O 1
ATOM 2202 N N . LEU A 1 273 ? -36.685 28.265 4.819 1.00 50.47 273 LEU A N 1
ATOM 2203 C CA . LEU A 1 273 ? -37.086 28.799 6.128 1.00 50.47 273 LEU A CA 1
ATOM 2204 C C . LEU A 1 273 ? -36.192 29.952 6.610 1.00 50.47 273 LEU A C 1
ATOM 2206 O O . LEU A 1 273 ? -36.581 30.675 7.523 1.00 50.47 273 LEU A O 1
ATOM 2210 N N . SER A 1 274 ? -35.007 30.133 6.021 1.00 45.31 274 SER A N 1
ATOM 2211 C CA . SER A 1 274 ? -34.022 31.133 6.441 1.00 45.31 274 SER A CA 1
ATOM 2212 C C . SER A 1 274 ? -33.795 32.230 5.396 1.00 45.31 274 SER A C 1
ATOM 2214 O O . SER A 1 274 ? -32.656 32.624 5.147 1.00 45.31 274 SER A O 1
ATOM 2216 N N . ASP A 1 275 ? -34.862 32.760 4.803 1.00 51.56 275 ASP A N 1
ATOM 2217 C CA . ASP A 1 275 ? -34.815 34.101 4.224 1.00 51.56 275 ASP A CA 1
ATOM 2218 C C . ASP A 1 275 ? -34.823 35.108 5.382 1.00 51.56 275 ASP A C 1
ATOM 2220 O O . ASP A 1 275 ? -35.881 35.351 5.953 1.00 51.56 275 ASP A O 1
ATOM 2224 N N . LEU A 1 276 ? -33.642 35.629 5.770 1.00 47.00 276 LEU A N 1
ATOM 2225 C CA . LEU A 1 276 ? -33.410 37.020 6.243 1.00 47.00 276 LEU A CA 1
ATOM 2226 C C . LEU A 1 276 ? -32.137 37.277 7.078 1.00 47.00 276 LEU A C 1
ATOM 2228 O O . LEU A 1 276 ? -31.974 38.393 7.569 1.00 47.00 276 LEU A O 1
ATOM 2232 N N . VAL A 1 277 ? -31.178 36.353 7.228 1.00 43.09 277 VAL A N 1
ATOM 2233 C CA . VAL A 1 277 ? -29.957 36.672 8.005 1.00 43.09 277 VAL A CA 1
ATOM 2234 C C . VAL A 1 277 ? -28.665 36.304 7.271 1.00 43.09 277 VAL A C 1
ATOM 2236 O O . VAL A 1 277 ? -28.212 35.169 7.262 1.00 43.09 277 VAL A O 1
ATOM 2239 N N . ASN A 1 278 ? -28.031 37.343 6.717 1.00 44.72 278 ASN A N 1
ATOM 2240 C CA . ASN A 1 278 ? -26.602 37.443 6.394 1.00 44.72 278 ASN A CA 1
ATOM 2241 C C . ASN A 1 278 ? -26.017 36.448 5.365 1.00 44.72 278 ASN A C 1
ATOM 2243 O O . ASN A 1 278 ? -25.181 35.588 5.657 1.00 44.72 278 ASN A O 1
ATOM 2247 N N . ILE A 1 279 ? -26.355 36.698 4.097 1.00 46.62 279 ILE A N 1
ATOM 2248 C CA . ILE A 1 279 ? -25.878 35.988 2.895 1.00 46.62 279 ILE A CA 1
ATOM 2249 C C . ILE A 1 279 ? -24.333 35.975 2.766 1.00 46.62 279 ILE A C 1
ATOM 2251 O O . ILE A 1 279 ? -23.766 35.062 2.163 1.00 46.62 279 ILE A O 1
ATOM 2255 N N . ALA A 1 280 ? -23.614 36.932 3.366 1.00 41.75 280 ALA A N 1
ATOM 2256 C CA . ALA A 1 280 ? -22.150 37.011 3.274 1.00 41.75 280 ALA A CA 1
ATOM 2257 C C . ALA A 1 280 ? -21.409 36.029 4.206 1.00 41.75 280 ALA A C 1
ATOM 2259 O O . ALA A 1 280 ? -20.398 35.450 3.809 1.00 41.75 280 ALA A O 1
ATOM 2260 N N . SER A 1 281 ? -21.920 35.792 5.421 1.00 41.41 281 SER A N 1
ATOM 2261 C CA . SER A 1 281 ? -21.277 34.888 6.391 1.00 41.41 281 SER A CA 1
ATOM 2262 C C . SER A 1 281 ? -21.564 33.416 6.068 1.00 41.41 281 SER A C 1
ATOM 2264 O O . SER A 1 281 ? -20.667 32.573 6.141 1.00 41.41 281 SER A O 1
ATOM 2266 N N . MET A 1 282 ? -22.774 33.115 5.576 1.00 42.66 282 MET A N 1
ATOM 2267 C CA . MET A 1 282 ? -23.114 31.771 5.099 1.00 42.66 282 MET A CA 1
ATOM 2268 C C . MET A 1 282 ? -22.337 31.377 3.842 1.00 42.66 282 MET A C 1
ATOM 2270 O O . MET A 1 282 ? -21.986 30.210 3.716 1.00 42.66 282 MET A O 1
ATOM 2274 N N . ARG A 1 283 ? -21.981 32.316 2.950 1.00 43.97 283 ARG A N 1
ATOM 2275 C CA . ARG A 1 283 ? -21.140 32.013 1.775 1.00 43.97 283 ARG A CA 1
ATOM 2276 C C . ARG A 1 283 ? -19.763 31.476 2.159 1.00 43.97 283 ARG A C 1
ATOM 2278 O O . ARG A 1 283 ? -19.295 30.540 1.526 1.00 43.97 283 ARG A O 1
ATOM 2285 N N . HIS A 1 284 ? -19.141 32.016 3.207 1.00 41.34 284 HIS A N 1
ATOM 2286 C CA . HIS A 1 284 ? -17.826 31.560 3.666 1.00 41.34 284 HIS A CA 1
ATOM 2287 C C . HIS A 1 284 ? -17.898 30.200 4.382 1.00 41.34 284 HIS A C 1
ATOM 2289 O O . HIS A 1 284 ? -17.013 29.362 4.206 1.00 41.34 284 HIS A O 1
ATOM 2295 N N . MET A 1 285 ? -18.982 29.948 5.129 1.00 44.56 285 MET A N 1
ATOM 2296 C CA . MET A 1 285 ? -19.244 28.638 5.736 1.00 44.56 285 MET A CA 1
ATOM 2297 C C . MET A 1 285 ? -19.586 27.572 4.689 1.00 44.56 285 MET A C 1
ATOM 2299 O O . MET A 1 285 ? -19.036 26.479 4.756 1.00 44.56 285 MET A O 1
ATOM 2303 N N . LEU A 1 286 ? -20.407 27.892 3.684 1.00 44.34 286 LEU A N 1
ATOM 2304 C CA . LEU A 1 286 ? -20.703 27.001 2.557 1.00 44.34 286 LEU A CA 1
ATOM 2305 C C . LEU A 1 286 ? -19.465 26.738 1.697 1.00 44.34 286 LEU A C 1
ATOM 2307 O O . LEU A 1 286 ? -19.295 25.615 1.244 1.00 44.34 286 LEU A O 1
ATOM 2311 N N . PHE A 1 287 ? -18.561 27.708 1.521 1.00 42.47 287 PHE A N 1
ATOM 2312 C CA . PHE A 1 287 ? -17.310 27.484 0.788 1.00 42.47 287 PHE A CA 1
ATOM 2313 C C . PHE A 1 287 ? -16.380 26.521 1.541 1.00 42.47 287 PHE A C 1
ATOM 2315 O O . PHE A 1 287 ? -15.851 25.589 0.945 1.00 42.47 287 PHE A O 1
ATOM 2322 N N . HIS A 1 288 ? -16.251 26.663 2.867 1.00 41.91 288 HIS A N 1
ATOM 2323 C CA . HIS A 1 288 ? -15.493 25.711 3.689 1.00 41.91 288 HIS A CA 1
ATOM 2324 C C . HIS A 1 288 ? -16.163 24.330 3.783 1.00 41.91 288 HIS A C 1
ATOM 2326 O O . HIS A 1 288 ? -15.466 23.316 3.784 1.00 41.91 288 HIS A O 1
ATOM 2332 N N . TYR A 1 289 ? -17.497 24.275 3.822 1.00 40.19 289 TYR A N 1
ATOM 2333 C CA . TYR A 1 289 ? -18.264 23.027 3.860 1.00 40.19 289 TYR A CA 1
ATOM 2334 C C . TYR A 1 289 ? -18.219 22.290 2.510 1.00 40.19 289 TYR A C 1
ATOM 2336 O O . TYR A 1 289 ? -18.024 21.077 2.487 1.00 40.19 289 TYR A O 1
ATOM 2344 N N . CYS A 1 290 ? -18.262 23.016 1.385 1.00 37.00 290 CYS A N 1
ATOM 2345 C CA . CYS A 1 290 ? -18.022 22.474 0.045 1.00 37.00 290 CYS A CA 1
ATOM 2346 C C . CYS A 1 290 ? -16.568 22.010 -0.138 1.00 37.00 290 CYS A C 1
ATOM 2348 O O . CYS A 1 290 ? -16.350 20.968 -0.746 1.00 37.00 290 CYS A O 1
ATOM 2350 N N . GLN A 1 291 ? -15.571 22.705 0.425 1.00 35.78 291 GLN A N 1
ATOM 2351 C CA . GLN A 1 291 ? -14.169 22.261 0.371 1.00 35.78 291 GLN A CA 1
ATOM 2352 C C . GLN A 1 291 ? -13.947 20.960 1.171 1.00 35.78 291 GLN A C 1
ATOM 2354 O O . GLN A 1 291 ? -13.187 20.087 0.752 1.00 35.78 291 GLN A O 1
ATOM 2359 N N . LEU A 1 292 ? -14.643 20.805 2.305 1.00 37.41 292 LEU A N 1
ATOM 2360 C CA . LEU A 1 292 ? -14.675 19.564 3.087 1.00 37.41 292 LEU A CA 1
ATOM 2361 C C . LEU A 1 292 ? -15.448 18.446 2.368 1.00 37.41 292 LEU A C 1
ATOM 2363 O O . LEU A 1 292 ? -15.008 17.301 2.405 1.00 37.41 292 LEU A O 1
ATOM 2367 N N . GLN A 1 293 ? -16.536 18.760 1.654 1.00 39.09 293 GLN A N 1
ATOM 2368 C CA . GLN A 1 293 ? -17.265 17.783 0.836 1.00 39.09 293 GLN A CA 1
ATOM 2369 C C . GLN A 1 293 ? -16.487 17.343 -0.412 1.00 39.09 293 GLN A C 1
ATOM 2371 O O . GLN A 1 293 ? -16.511 16.159 -0.722 1.00 39.09 293 GLN A O 1
ATOM 2376 N N . ILE A 1 294 ? -15.737 18.221 -1.088 1.00 37.16 294 ILE A N 1
ATOM 2377 C CA . ILE A 1 294 ? -14.904 17.840 -2.247 1.00 37.16 294 ILE A CA 1
ATOM 2378 C C . ILE A 1 294 ? -13.778 16.884 -1.823 1.00 37.16 294 ILE A C 1
ATOM 2380 O O . ILE A 1 294 ? -13.503 15.912 -2.523 1.00 37.16 294 ILE A O 1
ATOM 2384 N N . ASN A 1 295 ? -13.185 17.086 -0.641 1.00 34.62 295 ASN A N 1
ATOM 2385 C CA . ASN A 1 295 ? -12.151 16.184 -0.121 1.00 34.62 295 ASN A CA 1
ATOM 2386 C C . ASN A 1 295 ? -12.688 14.829 0.371 1.00 34.62 295 ASN A C 1
ATOM 2388 O O . ASN A 1 295 ? -11.919 13.876 0.437 1.00 34.62 295 ASN A O 1
ATOM 2392 N N . VAL A 1 296 ? -13.979 14.720 0.703 1.00 39.00 296 VAL A N 1
ATOM 2393 C CA . VAL A 1 296 ? -14.611 13.442 1.084 1.00 39.00 296 VAL A CA 1
ATOM 2394 C C . VAL A 1 296 ? -15.214 12.724 -0.131 1.00 39.00 296 VAL A C 1
ATOM 2396 O O . VAL A 1 296 ? -15.184 11.499 -0.190 1.00 39.00 296 VAL A O 1
ATOM 2399 N N . VAL A 1 297 ? -15.711 13.458 -1.132 1.00 36.53 297 VAL A N 1
ATOM 2400 C CA . VAL A 1 297 ? -16.308 12.878 -2.349 1.00 36.53 297 VAL A CA 1
ATOM 2401 C C . VAL A 1 297 ? -15.247 12.365 -3.328 1.00 36.53 297 VAL A C 1
ATOM 2403 O O . VAL A 1 297 ? -15.463 11.320 -3.929 1.00 36.53 297 VAL A O 1
ATOM 2406 N N . ASN A 1 298 ? -14.066 12.987 -3.418 1.00 34.09 298 ASN A N 1
ATOM 2407 C CA . ASN A 1 298 ? -12.967 12.465 -4.252 1.00 34.09 298 ASN A CA 1
ATOM 2408 C C . ASN A 1 298 ? -12.301 11.186 -3.701 1.00 34.09 298 ASN A C 1
ATOM 2410 O O . ASN A 1 298 ? -11.368 10.679 -4.312 1.00 34.09 298 ASN A O 1
ATOM 2414 N N . ILE A 1 299 ? -12.754 10.673 -2.551 1.00 41.16 299 ILE A N 1
ATOM 2415 C CA . ILE A 1 299 ? -12.319 9.385 -1.985 1.00 41.16 299 ILE A CA 1
ATOM 2416 C C . ILE A 1 299 ? -13.356 8.277 -2.271 1.00 41.16 299 ILE A C 1
ATOM 2418 O O . ILE A 1 299 ? -13.065 7.103 -2.073 1.00 41.16 299 ILE A O 1
ATOM 2422 N N . LEU A 1 300 ? -14.562 8.620 -2.747 1.00 36.41 300 LEU A N 1
ATOM 2423 C CA . LEU A 1 300 ? -15.675 7.673 -2.918 1.00 36.41 300 LEU A CA 1
ATOM 2424 C C . LEU A 1 300 ? -16.211 7.556 -4.357 1.00 36.41 300 LEU A C 1
ATOM 2426 O O . LEU A 1 300 ? -17.278 6.973 -4.540 1.00 36.41 300 LEU A O 1
ATOM 2430 N N . ASN A 1 301 ? -15.480 8.052 -5.360 1.00 32.06 301 ASN A N 1
ATOM 2431 C CA . ASN A 1 301 ? -15.722 7.755 -6.778 1.00 32.06 301 ASN A CA 1
ATOM 2432 C C . ASN A 1 301 ? -14.444 7.267 -7.454 1.00 32.06 301 ASN A C 1
ATOM 2434 O O . ASN A 1 301 ? -13.406 7.940 -7.268 1.00 32.06 301 ASN A O 1
#

InterPro domains:
  IPR002110 Ankyrin repeat [PF12796] (3-68)
  IPR002110 Ankyrin repeat [PS50088] (36-58)
  IPR002110 Ankyrin repeat [SM00248] (1-34)
  IPR002110 Ankyrin repeat [SM00248] (36-66)
  IPR011856 tRNA endonuclease-like domain superfamily [G3DSA:3.40.1350.10] (151-256)
  IPR018593 tRNA-splicing endonuclease subunit Sen15 [PF09631] (173-262)
  IPR036167 tRNA intron endonuclease, catalytic domain-like superfamily [SSF53032] (153-255)
  IPR036770 Ankyrin repeat-containing domain superfamily [G3DSA:1.25.40.20] (2-105)
  IPR036770 Ankyrin repeat-containing domain superfamily [SSF48403] (3-77)

Foldseek 3Di:
DPDDPLLVCLLVLPPVSNCVCCVVPVVLQPDADPPKRDGSLLNNLLNVNVVSNCCSCVVSVRDQCRAIPVRDTSPVNNVVVVVVQPPVNVVVVVVVVVVVVDDDDWDDDDPDTDGDDDDPVVVVVVVDPDDDDDDDDDDDDDDDPDDPPPPQLVVLCVQPQPDNVQSVLLVLVQCCCCPVVNFPDWDWHADPVLSFIKIFTHRDPPGDTAIEGRDALPDDDDPVSVQVVCVVVVDQKHWYWHAYPVRDTDIDIDGPDDDDPDDPVVVVVVVVVDPDDDPPVVVVVVVVVVVVVVVVVVSPD

Radius of gyration: 30.86 Å; chains: 1; bounding box: 80×81×63 Å

Secondary structure (DSSP, 8-state):
----HHHHHHHHT-HHHHHHHHHH-GGGGG---TTT---HHHHHHHTT-HHHHHHHHHTT---TT-B-TTS-BTHHHHHHHHTTS-HHHHHHHHHHHHHTTS------BTTB-----S-HHHHHHHTT----------------TT-SS-HHHHHHHTTS---HHHHHHHHHHHHIIIIIS--SEEEEEEETTTTEEEEEEESSTTSPEEEEEEEETTS---HHHHHHHHHHHT-SEEEEEEE-TTS-EEEEEEES-PPPPPPHHHHHHHHTT-TTS-HHHHHHHHHHHHHHHHHHHTT--

pLDDT: mean 70.95, std 20.97, range [25.95, 94.94]